Protein AF-A0A8T6VDC4-F1 (afdb_monomer_lite)

pLDDT: mean 92.8, std 5.97, range [52.59, 98.31]

Sequence (203 aa):
MVEEHGFNKKLQEKARKYQNAKHFVSMVKYVFLFVAGFSVLGFGISTRLKEVALLYSADVWLATALYFLVGFLCFWAFSLPFDYYTGYVIEHRFDLSTQTFRSWITDHLKGLILGMLLSLIAVQGIYYALRMIPVYWWVVVWVFASIGMLVIVYAAPVVIMPLFFKYPPLKDPQLTERLKSLAAKAGINVVGIFEMKAGVKTK

Structure (mmCIF, N/CA/C/O backbone):
data_AF-A0A8T6VDC4-F1
#
_entry.id   AF-A0A8T6VDC4-F1
#
loop_
_atom_site.group_PDB
_atom_site.id
_atom_site.type_symbol
_atom_site.label_atom_id
_atom_site.label_alt_id
_atom_site.label_comp_id
_atom_site.label_asym_id
_atom_site.label_entity_id
_atom_site.label_seq_id
_atom_site.pdbx_PDB_ins_code
_atom_site.Cartn_x
_atom_site.Cartn_y
_atom_site.Cartn_z
_atom_site.occupancy
_atom_site.B_iso_or_equiv
_atom_site.auth_seq_id
_atom_site.auth_comp_id
_atom_site.auth_asym_id
_atom_site.auth_atom_id
_atom_site.pdbx_PDB_model_num
ATOM 1 N N . MET A 1 1 ? -20.358 -20.536 28.430 1.00 52.59 1 MET A N 1
ATOM 2 C CA . MET A 1 1 ? -19.469 -21.088 29.463 1.00 52.59 1 MET A CA 1
ATOM 3 C C . MET A 1 1 ? -18.062 -20.679 29.091 1.00 52.59 1 MET A C 1
ATOM 5 O O . MET A 1 1 ? -17.613 -21.036 28.007 1.00 52.59 1 MET A O 1
ATOM 9 N N . VAL A 1 2 ? -17.474 -19.796 29.892 1.00 61.00 2 VAL A N 1
ATOM 10 C CA . VAL A 1 2 ? -16.053 -19.445 29.800 1.00 61.00 2 VAL A CA 1
ATOM 11 C C . VAL A 1 2 ? -15.313 -20.606 30.462 1.00 61.00 2 VAL A C 1
ATOM 13 O O . VAL A 1 2 ? -15.718 -21.022 31.545 1.00 61.00 2 VAL A O 1
ATOM 16 N N . GLU A 1 3 ? -14.343 -21.205 29.777 1.00 67.75 3 GLU A N 1
ATOM 17 C CA . GLU A 1 3 ? -13.494 -22.242 30.367 1.00 67.75 3 GLU A CA 1
ATOM 18 C C . GLU A 1 3 ? -12.672 -21.665 31.524 1.00 67.75 3 GLU A C 1
ATOM 20 O O . GLU A 1 3 ? -12.464 -20.456 31.609 1.00 67.75 3 GLU A O 1
ATOM 25 N N . GLU A 1 4 ? -12.157 -22.545 32.378 1.00 67.50 4 GLU A N 1
ATOM 26 C CA . GLU A 1 4 ? -11.359 -22.233 33.574 1.00 67.50 4 GLU A CA 1
ATOM 27 C C . GLU A 1 4 ? -10.151 -21.305 33.300 1.00 67.50 4 GLU A C 1
ATOM 29 O O . GLU A 1 4 ? -9.685 -20.602 34.187 1.00 67.50 4 GLU A O 1
ATOM 34 N N . HIS A 1 5 ? -9.709 -21.216 32.040 1.00 74.38 5 HIS A N 1
ATOM 35 C CA . HIS A 1 5 ? -8.583 -20.400 31.572 1.00 74.38 5 HIS A CA 1
ATOM 36 C C . HIS A 1 5 ? -9.007 -19.092 30.865 1.00 74.38 5 HIS A C 1
ATOM 38 O O . HIS A 1 5 ? -8.208 -18.472 30.166 1.00 74.38 5 HIS A O 1
ATOM 44 N N . GLY A 1 6 ? -10.275 -18.675 30.980 1.00 77.38 6 GLY A N 1
ATOM 45 C CA . GLY A 1 6 ? -10.780 -17.428 30.383 1.00 77.38 6 GLY A CA 1
ATOM 46 C C . GLY A 1 6 ? -11.204 -17.533 28.911 1.00 77.38 6 GLY A C 1
ATOM 47 O O . GLY A 1 6 ? -11.623 -16.543 28.308 1.00 77.38 6 GLY A O 1
ATOM 48 N N . PHE A 1 7 ? -11.153 -18.727 28.316 1.00 78.75 7 PHE A N 1
ATOM 49 C CA . PHE A 1 7 ? -11.517 -18.933 26.917 1.00 78.75 7 PHE A CA 1
ATOM 50 C C . PHE A 1 7 ? -13.017 -19.152 26.727 1.00 78.75 7 PHE A C 1
ATOM 52 O O . PHE A 1 7 ? -13.635 -20.056 27.286 1.00 78.75 7 PHE A O 1
ATOM 59 N N . ASN A 1 8 ? -13.629 -18.329 25.880 1.00 88.75 8 ASN A N 1
ATOM 60 C CA . ASN A 1 8 ? -15.030 -18.471 25.511 1.00 88.75 8 ASN A CA 1
ATOM 61 C C . ASN A 1 8 ? -15.148 -19.219 24.175 1.00 88.75 8 ASN A C 1
ATOM 63 O O . ASN A 1 8 ? -14.883 -18.647 23.115 1.00 88.75 8 ASN A O 1
ATOM 67 N N . LYS A 1 9 ? -15.611 -20.476 24.219 1.00 88.38 9 LYS A N 1
ATOM 68 C CA . LYS A 1 9 ? -15.781 -21.329 23.025 1.00 88.38 9 LYS A CA 1
ATOM 69 C C . LYS A 1 9 ? -16.598 -20.667 21.914 1.00 88.38 9 LYS A C 1
ATOM 71 O O . LYS A 1 9 ? -16.225 -20.742 20.748 1.00 88.38 9 LYS A O 1
ATOM 76 N N . LYS A 1 10 ? -17.673 -19.947 22.261 1.00 90.31 10 LYS A N 1
ATOM 77 C CA . LYS A 1 10 ? -18.512 -19.252 21.266 1.00 90.31 10 LYS A CA 1
ATOM 78 C C . LYS A 1 10 ? -17.742 -18.136 20.555 1.00 90.31 10 LYS A C 1
ATOM 80 O O . LYS A 1 10 ? -17.901 -17.952 19.350 1.00 90.31 10 LYS A O 1
ATOM 85 N N . LEU A 1 11 ? -16.896 -17.402 21.285 1.00 89.62 11 LEU A N 1
ATOM 86 C CA . LEU A 1 11 ? -16.037 -16.370 20.695 1.00 89.62 11 LEU A CA 1
ATOM 87 C C . LEU A 1 11 ? -14.961 -16.985 19.796 1.00 89.62 11 LEU A C 1
ATOM 89 O O . LEU A 1 11 ? -14.747 -16.484 18.695 1.00 89.62 11 LEU A O 1
ATOM 93 N N . GLN A 1 12 ? -14.343 -18.093 20.211 1.00 91.06 12 GLN A N 1
ATOM 94 C CA . GLN A 1 12 ? -13.368 -18.811 19.383 1.00 91.06 12 GLN A CA 1
ATOM 95 C C . GLN A 1 12 ? -13.990 -19.322 18.079 1.00 91.06 12 GLN A C 1
ATOM 97 O O . GLN A 1 12 ? -13.411 -19.159 17.006 1.00 91.06 12 GLN A O 1
ATOM 102 N N . GLU A 1 13 ? -15.197 -19.885 18.134 1.00 94.06 13 GLU A N 1
ATOM 103 C CA . GLU A 1 13 ? -15.913 -20.322 16.934 1.00 94.06 13 GLU A CA 1
ATOM 104 C C . GLU A 1 13 ? -16.265 -19.154 16.006 1.00 94.06 13 GLU A C 1
ATOM 106 O O . GLU A 1 13 ? -16.094 -19.274 14.788 1.00 94.06 13 GLU A O 1
ATOM 111 N N . LYS A 1 14 ? -16.718 -18.017 16.560 1.00 93.75 14 LYS A N 1
ATOM 112 C CA . LYS A 1 14 ? -16.966 -16.789 15.783 1.00 93.75 14 LYS A CA 1
ATOM 113 C C . LYS A 1 14 ? -15.675 -16.307 15.112 1.00 93.75 14 LYS A C 1
ATOM 115 O O . LYS A 1 14 ? -15.689 -16.044 13.910 1.00 93.75 14 LYS A O 1
ATOM 120 N N . ALA A 1 15 ? -14.566 -16.264 15.850 1.00 94.06 15 ALA A N 1
ATOM 121 C CA . ALA A 1 15 ? -13.257 -15.877 15.331 1.00 94.06 15 ALA A CA 1
ATOM 122 C C . ALA A 1 15 ? -12.775 -16.826 14.222 1.00 94.06 15 ALA A C 1
ATOM 124 O O . ALA A 1 15 ? -12.324 -16.366 13.176 1.00 94.06 15 ALA A O 1
ATOM 125 N N . ARG A 1 16 ? -12.946 -18.144 14.386 1.00 95.44 16 ARG A N 1
ATOM 126 C CA . ARG A 1 16 ? -12.594 -19.132 13.355 1.00 95.44 16 ARG A CA 1
ATOM 127 C C . ARG A 1 16 ? -13.413 -18.942 12.078 1.00 95.44 16 ARG A C 1
ATOM 129 O O . ARG A 1 16 ? -12.849 -18.957 10.989 1.00 95.44 16 ARG A O 1
ATOM 136 N N . LYS A 1 17 ? -14.730 -18.724 12.190 1.00 96.56 17 LYS A N 1
ATOM 137 C CA . LYS A 1 17 ? -15.595 -18.443 11.026 1.00 96.56 17 LYS A CA 1
ATOM 138 C C . LYS A 1 17 ? -15.178 -17.159 10.304 1.00 96.56 17 LYS A C 1
ATOM 140 O O . LYS A 1 17 ? -15.143 -17.149 9.076 1.00 96.56 17 LYS A O 1
ATOM 145 N N . TYR A 1 18 ? -14.839 -16.112 11.055 1.00 96.44 18 TYR A N 1
ATOM 146 C CA . TYR A 1 18 ? -14.328 -14.851 10.514 1.00 96.44 18 TYR A CA 1
ATOM 147 C C . TYR A 1 18 ? -13.022 -15.050 9.736 1.00 96.44 18 TYR A C 1
ATOM 149 O O . TYR A 1 18 ? -12.947 -14.690 8.560 1.00 96.44 18 TYR A O 1
ATOM 157 N N . GLN A 1 19 ? -12.024 -15.687 10.357 1.00 96.56 19 GLN A N 1
ATOM 158 C CA . GLN A 1 19 ? -10.719 -15.910 9.730 1.00 96.56 19 GLN A CA 1
ATOM 159 C C . GLN A 1 19 ? -10.823 -16.811 8.499 1.00 96.56 19 GLN A C 1
ATOM 161 O O . GLN A 1 19 ? -10.284 -16.473 7.448 1.00 96.56 19 GLN A O 1
ATOM 166 N N . ASN A 1 20 ? -11.591 -17.903 8.576 1.00 97.06 20 ASN A N 1
ATOM 167 C CA . ASN A 1 20 ? -11.795 -18.797 7.437 1.00 97.06 20 ASN A CA 1
ATOM 168 C C . ASN A 1 20 ? -12.444 -18.071 6.251 1.00 97.06 20 ASN A C 1
ATOM 170 O O . ASN A 1 20 ? -12.017 -18.261 5.114 1.00 97.06 20 ASN A O 1
ATOM 174 N N . ALA A 1 21 ? -13.441 -17.214 6.503 1.00 96.44 21 ALA A N 1
ATOM 175 C CA . ALA A 1 21 ? -14.080 -16.432 5.449 1.00 96.44 21 ALA A CA 1
ATOM 176 C C . ALA A 1 21 ? -13.094 -15.461 4.778 1.00 96.44 21 ALA A C 1
ATOM 178 O O . ALA A 1 21 ? -13.060 -15.387 3.549 1.00 96.44 21 ALA A O 1
ATOM 179 N N . LYS A 1 22 ? -12.264 -14.749 5.556 1.00 96.19 22 LYS A N 1
ATOM 180 C CA . LYS A 1 22 ? -11.250 -13.838 4.995 1.00 96.19 22 LYS A CA 1
ATOM 181 C C . LYS A 1 22 ? -10.172 -14.593 4.228 1.00 96.19 22 LYS A C 1
ATOM 183 O O . LYS A 1 22 ? -9.884 -14.229 3.094 1.00 96.19 22 LYS A O 1
ATOM 188 N N . HIS A 1 23 ? -9.618 -15.658 4.803 1.00 96.81 23 HIS A N 1
ATOM 189 C CA . HIS A 1 23 ? -8.575 -16.458 4.159 1.00 96.81 23 HIS A CA 1
ATOM 190 C C . HIS A 1 23 ? -9.050 -17.076 2.848 1.00 96.81 23 HIS A C 1
ATOM 192 O O . HIS A 1 23 ? -8.319 -17.024 1.862 1.00 96.81 23 HIS A O 1
ATOM 198 N N . PHE A 1 24 ? -10.275 -17.607 2.810 1.00 97.69 24 PHE A N 1
ATOM 199 C CA . PHE A 1 24 ? -10.840 -18.160 1.585 1.00 97.69 24 PHE A CA 1
ATOM 200 C C . PHE A 1 24 ? -10.908 -17.105 0.477 1.00 97.69 24 PHE A C 1
ATOM 202 O O . PHE A 1 24 ? -10.400 -17.328 -0.618 1.00 97.69 24 PHE A O 1
ATOM 209 N N . VAL A 1 25 ? -11.465 -15.926 0.767 1.00 97.69 25 VAL A N 1
ATOM 210 C CA . VAL A 1 25 ? -11.579 -14.851 -0.231 1.00 97.69 25 VAL A CA 1
ATOM 211 C C . VAL A 1 25 ? -10.205 -14.335 -0.656 1.00 97.69 25 VAL A C 1
ATOM 213 O O . VAL A 1 25 ? -9.992 -14.111 -1.845 1.00 97.69 25 VAL A O 1
ATOM 216 N N . SER A 1 26 ? -9.254 -14.199 0.271 1.00 96.44 26 SER A N 1
ATOM 217 C CA . SER A 1 26 ? -7.874 -13.825 -0.057 1.00 96.44 26 SER A CA 1
ATOM 218 C C . SER A 1 26 ? -7.194 -14.864 -0.949 1.00 96.44 26 SER A C 1
ATOM 220 O O . SER A 1 26 ? -6.539 -14.501 -1.920 1.00 96.44 26 SER A O 1
ATOM 222 N N . MET A 1 27 ? -7.382 -16.157 -0.678 1.00 97.94 27 MET A N 1
ATOM 223 C CA . MET A 1 27 ? -6.850 -17.228 -1.523 1.00 97.94 27 MET A CA 1
ATOM 224 C C . MET A 1 27 ? -7.437 -17.153 -2.936 1.00 97.94 27 MET A C 1
ATOM 226 O O . MET A 1 27 ? -6.687 -17.179 -3.910 1.00 97.94 27 MET A O 1
ATOM 230 N N . VAL A 1 28 ? -8.758 -16.977 -3.052 1.00 98.31 28 VAL A N 1
ATOM 231 C CA . VAL A 1 28 ? -9.429 -16.785 -4.348 1.00 98.31 28 VAL A CA 1
ATOM 232 C C . VAL A 1 28 ? -8.891 -15.542 -5.059 1.00 98.31 28 VAL A C 1
ATOM 234 O O . VAL A 1 28 ? -8.589 -15.626 -6.246 1.00 98.31 28 VAL A O 1
ATOM 237 N N . LYS A 1 29 ? -8.700 -14.420 -4.350 1.00 97.62 29 LYS A N 1
ATOM 238 C CA . LYS A 1 29 ? -8.091 -13.196 -4.896 1.00 97.62 29 LYS A CA 1
ATOM 239 C C . LYS A 1 29 ? -6.721 -13.490 -5.499 1.00 97.62 29 LYS A C 1
ATOM 241 O O . LYS A 1 29 ? -6.468 -13.106 -6.635 1.00 97.62 29 LYS A O 1
ATOM 246 N N . TYR A 1 30 ? -5.836 -14.166 -4.769 1.00 97.19 30 TYR A N 1
ATOM 247 C CA . TYR A 1 30 ? -4.483 -14.439 -5.254 1.00 97.19 30 TYR A CA 1
ATOM 248 C C . TYR A 1 30 ? -4.465 -15.405 -6.438 1.00 97.19 30 TYR A C 1
ATOM 250 O O . TYR A 1 30 ? -3.744 -15.153 -7.399 1.00 97.19 30 TYR A O 1
ATOM 258 N N . VAL A 1 31 ? -5.289 -16.457 -6.415 1.00 98.19 31 VAL A N 1
ATOM 259 C CA . VAL A 1 31 ? -5.445 -17.379 -7.554 1.00 98.19 31 VAL A CA 1
ATOM 260 C C . VAL A 1 31 ? -5.983 -16.630 -8.774 1.00 98.19 31 VAL A C 1
ATOM 262 O O . VAL A 1 31 ? -5.442 -16.763 -9.869 1.00 98.19 31 VAL A O 1
ATOM 265 N N . PHE A 1 32 ? -7.004 -15.792 -8.586 1.00 97.94 32 PHE A N 1
ATOM 266 C CA . PHE A 1 32 ? -7.566 -14.960 -9.645 1.00 97.94 32 PHE A CA 1
ATOM 267 C C . PHE A 1 32 ? -6.521 -14.004 -10.230 1.00 97.94 32 PHE A C 1
ATOM 269 O O . PHE A 1 32 ? -6.344 -13.974 -11.444 1.00 97.94 32 PHE A O 1
ATOM 276 N N . LEU A 1 33 ? -5.791 -13.265 -9.389 1.00 96.56 33 LEU A N 1
ATOM 277 C CA . LEU A 1 33 ? -4.746 -12.337 -9.832 1.00 96.56 33 LEU A CA 1
ATOM 278 C C . LEU A 1 33 ? -3.590 -13.060 -10.529 1.00 96.56 33 LEU A C 1
ATOM 280 O O . LEU A 1 33 ? -3.054 -12.540 -11.504 1.00 96.56 33 LEU A O 1
ATOM 284 N N . PHE A 1 34 ? -3.231 -14.259 -10.070 1.00 96.06 34 PHE A N 1
ATOM 285 C CA . PHE A 1 34 ? -2.237 -15.104 -10.724 1.00 96.06 34 PHE A CA 1
ATOM 286 C C . PHE A 1 34 ? -2.694 -15.486 -12.138 1.00 96.06 34 PHE A C 1
ATOM 288 O O . PHE A 1 34 ? -2.005 -15.180 -13.109 1.00 96.06 34 PHE A O 1
ATOM 295 N N . VAL A 1 35 ? -3.890 -16.067 -12.279 1.00 96.69 35 VAL A N 1
ATOM 296 C CA . VAL A 1 35 ? -4.455 -16.453 -13.585 1.00 96.69 35 VAL A CA 1
ATOM 297 C C . VAL A 1 35 ? -4.631 -15.237 -14.497 1.00 96.69 35 VAL A C 1
ATOM 299 O O . VAL A 1 35 ? -4.283 -15.300 -15.677 1.00 96.69 35 VAL A O 1
ATOM 302 N N . ALA A 1 36 ? -5.119 -14.116 -13.965 1.00 94.81 36 ALA A N 1
ATOM 303 C CA . ALA A 1 36 ? -5.255 -12.867 -14.706 1.00 94.81 36 ALA A CA 1
ATOM 304 C C . ALA A 1 36 ? -3.892 -12.352 -15.192 1.00 94.81 36 ALA A C 1
ATOM 306 O O . ALA A 1 36 ? -3.763 -11.989 -16.359 1.00 94.81 36 ALA A O 1
ATOM 307 N N . GLY A 1 37 ? -2.860 -12.384 -14.344 1.00 93.25 37 GLY A N 1
ATOM 308 C CA . GLY A 1 37 ? -1.497 -11.996 -14.708 1.00 93.25 37 GLY A CA 1
ATOM 309 C C . GLY A 1 37 ? -0.928 -12.853 -15.841 1.00 93.25 37 GLY A C 1
ATOM 310 O O . GLY A 1 37 ? -0.448 -12.316 -16.839 1.00 93.25 37 GLY A O 1
ATOM 311 N N . PHE A 1 38 ? -1.059 -14.179 -15.746 1.00 93.81 38 PHE A N 1
ATOM 312 C CA . PHE A 1 38 ? -0.636 -15.086 -16.819 1.00 93.81 38 PHE A CA 1
ATOM 313 C C . PHE A 1 38 ? -1.448 -14.898 -18.101 1.00 93.81 38 PHE A C 1
ATOM 315 O O . PHE A 1 38 ? -0.882 -14.957 -19.188 1.00 93.81 38 PHE A O 1
ATOM 322 N N . SER A 1 39 ? -2.744 -14.604 -17.996 1.00 93.88 39 SER A N 1
ATOM 323 C CA . SER A 1 39 ? -3.592 -14.304 -19.155 1.00 93.88 39 SER A CA 1
ATOM 324 C C . SER A 1 39 ? -3.148 -13.016 -19.854 1.00 93.88 39 SER A C 1
ATOM 326 O O . SER A 1 39 ? -3.051 -12.980 -21.078 1.00 93.88 39 SER A O 1
ATOM 328 N N . VAL A 1 40 ? -2.804 -11.968 -19.096 1.00 93.38 40 VAL A N 1
ATOM 329 C CA . VAL A 1 40 ? -2.267 -10.709 -19.644 1.00 93.38 40 VAL A CA 1
ATOM 330 C C . VAL A 1 40 ? -0.981 -10.940 -20.442 1.00 93.38 40 VAL A C 1
ATOM 332 O O . VAL A 1 40 ? -0.793 -10.309 -21.486 1.00 93.38 40 VAL A O 1
ATOM 335 N N . LEU A 1 41 ? -0.123 -11.855 -19.986 1.00 91.06 41 LEU A N 1
ATOM 336 C CA . LEU A 1 41 ? 1.088 -12.249 -20.705 1.00 91.06 41 LEU A CA 1
ATOM 337 C C . LEU A 1 41 ? 0.770 -13.127 -21.925 1.00 91.06 41 LEU A C 1
ATOM 339 O O . LEU A 1 41 ? 1.221 -12.820 -23.025 1.00 91.06 41 LEU A O 1
ATOM 343 N N . GLY A 1 42 ? -0.040 -14.175 -21.752 1.00 92.12 42 GLY A N 1
ATOM 344 C CA . GLY A 1 42 ? -0.372 -15.145 -22.800 1.00 92.12 42 GLY A CA 1
ATOM 345 C C . GLY A 1 42 ? -1.144 -14.546 -23.978 1.00 92.12 42 GLY A C 1
ATOM 346 O O . GLY A 1 42 ? -0.888 -14.904 -25.123 1.00 92.12 42 GLY A O 1
ATOM 347 N N . PHE A 1 43 ? -2.036 -13.585 -23.724 1.00 94.31 43 PHE A N 1
ATOM 348 C CA . PHE A 1 43 ? -2.769 -12.864 -24.773 1.00 94.31 43 PHE A CA 1
ATOM 349 C C . PHE A 1 43 ? -2.006 -11.660 -25.349 1.00 94.31 43 PHE A C 1
ATOM 351 O O . PHE A 1 43 ? -2.542 -10.953 -26.205 1.00 94.31 43 PHE A O 1
ATOM 358 N N . GLY A 1 44 ? -0.786 -11.376 -24.875 1.00 91.88 44 GLY A N 1
ATOM 359 C CA . GLY A 1 44 ? -0.015 -10.211 -25.317 1.00 91.88 44 GLY A CA 1
ATOM 360 C C . GLY A 1 44 ? -0.675 -8.871 -24.967 1.00 91.88 44 GLY A C 1
ATOM 361 O O . GLY A 1 44 ? -0.460 -7.866 -25.640 1.00 91.88 44 GLY A O 1
ATOM 362 N N . ILE A 1 45 ? -1.503 -8.814 -23.919 1.00 92.31 45 ILE A N 1
ATOM 363 C CA . ILE A 1 45 ? -2.146 -7.560 -23.490 1.00 92.31 45 ILE A CA 1
ATOM 364 C C . ILE A 1 45 ? -1.078 -6.565 -23.018 1.00 92.31 45 ILE A C 1
ATOM 366 O O . ILE A 1 45 ? -1.168 -5.375 -23.312 1.00 92.31 45 ILE A O 1
ATOM 370 N N . SER A 1 46 ? -0.031 -7.053 -22.346 1.00 91.56 46 SER A N 1
ATOM 371 C CA . SER A 1 46 ? 1.104 -6.223 -21.923 1.00 91.56 46 SER A CA 1
ATOM 372 C C . SER A 1 46 ? 1.855 -5.605 -23.112 1.00 91.56 46 SER A C 1
ATOM 374 O O . SER A 1 46 ? 2.169 -4.414 -23.081 1.00 91.56 46 SER A O 1
ATOM 376 N N . THR A 1 47 ? 2.091 -6.360 -24.191 1.00 90.56 47 THR A N 1
ATOM 377 C CA . THR A 1 47 ? 2.781 -5.830 -25.380 1.00 90.56 47 THR A CA 1
ATOM 378 C C . THR A 1 47 ? 1.921 -4.806 -26.108 1.00 90.56 47 THR A C 1
ATOM 380 O O . THR A 1 47 ? 2.415 -3.727 -26.425 1.00 90.56 47 THR A O 1
ATOM 383 N N . ARG A 1 48 ? 0.617 -5.071 -26.257 1.00 91.69 48 ARG A N 1
ATOM 384 C CA . ARG A 1 48 ? -0.338 -4.100 -26.814 1.00 91.69 48 ARG A CA 1
ATOM 385 C C . ARG A 1 48 ? -0.400 -2.818 -25.989 1.00 91.69 48 ARG A C 1
ATOM 387 O O . ARG A 1 48 ? -0.412 -1.729 -26.549 1.00 91.69 48 ARG A O 1
ATOM 394 N N . LEU A 1 49 ? -0.401 -2.923 -24.659 1.00 91.25 49 LEU A N 1
ATOM 395 C CA . LEU A 1 49 ? -0.394 -1.749 -23.786 1.00 91.25 49 LEU A CA 1
ATOM 396 C C . LEU A 1 49 ? 0.881 -0.914 -23.971 1.00 91.25 49 LEU A C 1
ATOM 398 O O . LEU A 1 49 ? 0.809 0.313 -24.025 1.00 91.25 49 LEU A O 1
ATOM 402 N N . LYS A 1 50 ? 2.042 -1.566 -24.101 1.00 90.62 50 LYS A N 1
ATOM 403 C CA . LYS A 1 50 ? 3.309 -0.894 -24.420 1.00 90.62 50 LYS A CA 1
ATOM 404 C C . LYS A 1 50 ? 3.239 -0.191 -25.779 1.00 90.62 50 LYS A C 1
ATOM 406 O O . LYS A 1 50 ? 3.659 0.956 -25.878 1.00 90.62 50 LYS A O 1
ATOM 411 N N . GLU A 1 51 ? 2.736 -0.864 -26.810 1.00 90.12 51 GLU A N 1
ATOM 412 C CA . GLU A 1 51 ? 2.595 -0.292 -28.155 1.00 90.12 51 GLU A CA 1
ATOM 413 C C . GLU A 1 51 ? 1.699 0.946 -28.136 1.00 90.12 51 GLU A C 1
ATOM 415 O O . GLU A 1 51 ? 2.104 1.995 -28.626 1.00 90.12 51 GLU A O 1
ATOM 420 N N . VAL A 1 52 ? 0.540 0.868 -27.476 1.00 89.50 52 VAL A N 1
ATOM 421 C CA . VAL A 1 52 ? -0.351 2.020 -27.285 1.00 89.50 52 VAL A CA 1
ATOM 422 C C . VAL A 1 52 ? 0.365 3.155 -26.552 1.00 89.50 52 VAL A C 1
ATOM 424 O O . VAL A 1 52 ? 0.300 4.298 -26.995 1.00 89.50 52 VAL A O 1
ATOM 427 N N . ALA A 1 53 ? 1.099 2.870 -25.474 1.00 89.12 53 ALA A N 1
ATOM 428 C CA . ALA A 1 53 ? 1.842 3.902 -24.749 1.00 89.12 53 ALA A CA 1
ATOM 429 C C . ALA A 1 53 ? 2.898 4.604 -25.627 1.00 89.12 53 ALA A C 1
ATOM 431 O O . ALA A 1 53 ? 3.062 5.820 -25.530 1.00 89.12 53 ALA A O 1
ATOM 432 N N . LEU A 1 54 ? 3.574 3.858 -26.506 1.00 88.62 54 LEU A N 1
ATOM 433 C CA . LEU A 1 54 ? 4.555 4.397 -27.455 1.00 88.62 54 LEU A CA 1
ATOM 434 C C . LEU A 1 54 ? 3.912 5.177 -28.612 1.00 88.62 54 LEU A C 1
ATOM 436 O O . LEU A 1 54 ? 4.541 6.091 -29.137 1.00 88.62 54 LEU A O 1
ATOM 440 N N . LEU A 1 55 ? 2.667 4.864 -28.989 1.00 87.69 55 LEU A N 1
ATOM 441 C CA . LEU A 1 55 ? 1.906 5.660 -29.961 1.00 87.69 55 LEU A CA 1
ATOM 442 C C . LEU A 1 55 ? 1.544 7.046 -29.409 1.00 87.69 55 LEU A C 1
ATOM 444 O O . LEU A 1 55 ? 1.529 8.017 -30.160 1.00 87.69 55 LEU A O 1
ATOM 448 N N . TYR A 1 56 ? 1.263 7.147 -28.107 1.00 84.69 56 TYR A N 1
ATOM 449 C CA . TYR A 1 56 ? 0.917 8.420 -27.467 1.00 84.69 56 TYR A CA 1
ATOM 450 C C . TYR A 1 56 ? 2.126 9.323 -27.199 1.00 84.69 56 TYR A C 1
ATOM 452 O O . TYR A 1 56 ? 1.970 10.543 -27.162 1.00 84.69 56 TYR A O 1
ATOM 460 N N . SER A 1 57 ? 3.318 8.760 -26.984 1.00 84.50 57 SER A N 1
ATOM 461 C CA . SER A 1 57 ? 4.519 9.548 -26.710 1.00 84.50 57 SER A CA 1
ATOM 462 C C . SER A 1 57 ? 5.795 8.843 -27.157 1.00 84.50 57 SER A C 1
ATOM 464 O O . SER A 1 57 ? 6.096 7.739 -26.706 1.00 84.50 57 SER A O 1
ATOM 466 N N . ALA A 1 58 ? 6.603 9.550 -27.952 1.00 81.56 58 ALA A N 1
ATOM 467 C CA . ALA A 1 58 ? 7.966 9.141 -28.293 1.00 81.56 58 ALA A CA 1
ATOM 468 C C . ALA A 1 58 ? 8.948 9.301 -27.115 1.00 81.56 58 ALA A C 1
ATOM 470 O O . ALA A 1 58 ? 10.003 8.666 -27.104 1.00 81.56 58 ALA A O 1
ATOM 471 N N . ASP A 1 59 ? 8.611 10.123 -26.111 1.00 90.69 59 ASP A N 1
ATOM 472 C CA . ASP A 1 59 ? 9.392 10.203 -24.877 1.00 90.69 59 ASP A CA 1
ATOM 473 C C . ASP A 1 59 ? 9.221 8.912 -24.070 1.00 90.69 59 ASP A C 1
ATOM 475 O O . ASP A 1 59 ? 8.136 8.590 -23.570 1.00 90.69 59 ASP A O 1
ATOM 479 N N . VAL A 1 60 ? 10.331 8.193 -23.921 1.00 88.88 60 VAL A N 1
ATOM 480 C CA . VAL A 1 60 ? 10.404 6.913 -23.224 1.00 88.88 60 VAL A CA 1
ATOM 481 C C . VAL A 1 60 ? 10.064 7.053 -21.734 1.00 88.88 60 VAL A C 1
ATOM 483 O O . VAL A 1 60 ? 9.647 6.076 -21.119 1.00 88.88 60 VAL A O 1
ATOM 486 N N . TRP A 1 61 ? 10.231 8.228 -21.120 1.00 92.69 61 TRP A N 1
ATOM 487 C CA . TRP A 1 61 ? 9.830 8.457 -19.726 1.00 92.69 61 TRP A CA 1
ATOM 488 C C . TRP A 1 61 ? 8.314 8.498 -19.572 1.00 92.69 61 TRP A C 1
ATOM 490 O O . TRP A 1 61 ? 7.758 7.827 -18.696 1.00 92.69 61 TRP A O 1
ATOM 500 N N . LEU A 1 62 ? 7.644 9.237 -20.457 1.00 92.50 62 LEU A N 1
ATOM 501 C CA . LEU A 1 62 ? 6.190 9.342 -20.470 1.00 92.50 62 LEU A CA 1
ATOM 502 C C . LEU A 1 62 ? 5.541 8.016 -20.889 1.00 92.50 62 LEU A C 1
ATOM 504 O O . LEU A 1 62 ? 4.579 7.588 -20.254 1.00 92.50 62 LEU A O 1
ATOM 508 N N . ALA A 1 63 ? 6.107 7.310 -21.872 1.00 92.50 63 ALA A N 1
ATOM 509 C CA . ALA A 1 63 ? 5.626 5.985 -22.265 1.00 92.50 63 ALA A CA 1
ATOM 510 C C . ALA A 1 63 ? 5.717 4.968 -21.108 1.00 92.50 63 ALA A C 1
ATOM 512 O O . ALA A 1 63 ? 4.747 4.256 -20.840 1.00 92.50 63 ALA A O 1
ATOM 513 N N . THR A 1 64 ? 6.835 4.941 -20.364 1.00 93.06 64 THR A N 1
ATOM 514 C CA . THR A 1 64 ? 6.969 4.107 -19.153 1.00 93.06 64 THR A CA 1
ATOM 515 C C . THR A 1 64 ? 5.941 4.490 -18.087 1.00 93.06 64 THR A C 1
ATOM 517 O O . THR A 1 64 ? 5.335 3.601 -17.484 1.00 93.06 64 THR A O 1
ATOM 520 N N . ALA A 1 65 ? 5.705 5.791 -17.868 1.00 94.81 65 ALA A N 1
ATOM 521 C CA . ALA A 1 65 ? 4.707 6.263 -16.909 1.00 94.81 65 ALA A CA 1
ATOM 522 C C . ALA A 1 65 ? 3.300 5.785 -17.283 1.00 94.81 65 ALA A C 1
ATOM 524 O O . ALA A 1 65 ? 2.614 5.201 -16.451 1.00 94.81 65 ALA A O 1
ATOM 525 N N . LEU A 1 66 ? 2.881 5.993 -18.534 1.00 94.00 66 LEU A N 1
ATOM 526 C CA . LEU A 1 66 ? 1.554 5.608 -19.019 1.00 94.00 66 LEU A CA 1
ATOM 527 C C . LEU A 1 66 ? 1.339 4.096 -18.934 1.00 94.00 66 LEU A C 1
ATOM 529 O O . LEU A 1 66 ? 0.323 3.653 -18.396 1.00 94.00 66 LEU A O 1
ATOM 533 N N . TYR A 1 67 ? 2.317 3.311 -19.395 1.00 93.94 67 TYR A N 1
ATOM 534 C CA . TYR A 1 67 ? 2.285 1.854 -19.283 1.00 93.94 67 TYR A CA 1
ATOM 535 C C . TYR A 1 67 ? 2.090 1.411 -17.825 1.00 93.94 67 TYR A C 1
ATOM 537 O O . TYR A 1 67 ? 1.198 0.613 -17.524 1.00 93.94 67 TYR A O 1
ATOM 545 N N . PHE A 1 68 ? 2.891 1.965 -16.909 1.00 95.56 68 PHE A N 1
ATOM 546 C CA . PHE A 1 68 ? 2.811 1.636 -15.491 1.00 95.56 68 PHE A CA 1
ATOM 547 C C . PHE A 1 68 ? 1.469 2.045 -14.873 1.00 95.56 68 PHE A C 1
ATOM 549 O O . PHE A 1 68 ? 0.850 1.241 -14.180 1.00 95.56 68 PHE A O 1
ATOM 556 N N . LEU A 1 69 ? 0.999 3.266 -15.136 1.00 95.31 69 LEU A N 1
ATOM 557 C CA . LEU A 1 69 ? -0.237 3.803 -14.564 1.00 95.31 69 LEU A CA 1
ATOM 558 C C . LEU A 1 69 ? -1.458 2.977 -14.970 1.00 95.31 69 LEU A C 1
ATOM 560 O O . LEU A 1 69 ? -2.276 2.637 -14.114 1.00 95.31 69 LEU A O 1
ATOM 564 N N . VAL A 1 70 ? -1.561 2.607 -16.248 1.00 94.25 70 VAL A N 1
ATOM 565 C CA . VAL A 1 70 ? -2.661 1.762 -16.731 1.00 94.25 70 VAL A CA 1
ATOM 566 C C . VAL A 1 70 ? -2.578 0.370 -16.108 1.00 94.25 70 VAL A C 1
ATOM 568 O O . VAL A 1 70 ? -3.578 -0.120 -15.586 1.00 94.25 70 VAL A O 1
ATOM 571 N N . GLY A 1 71 ? -1.390 -0.244 -16.081 1.00 94.12 71 GLY A N 1
ATOM 572 C CA . GLY A 1 71 ? -1.196 -1.546 -15.438 1.00 94.12 71 GLY A CA 1
ATOM 573 C C . GLY A 1 71 ? -1.566 -1.533 -13.950 1.00 94.12 71 GLY A C 1
ATOM 574 O O . GLY A 1 71 ? -2.272 -2.427 -13.477 1.00 94.12 71 GLY A O 1
ATOM 575 N N . PHE A 1 72 ? -1.159 -0.489 -13.225 1.00 95.88 72 PHE A N 1
ATOM 576 C CA . PHE A 1 72 ? -1.479 -0.300 -11.810 1.00 95.88 72 PHE A CA 1
ATOM 577 C C . PHE A 1 72 ? -2.985 -0.120 -11.587 1.00 95.88 72 PHE A C 1
ATOM 579 O O . PHE A 1 72 ? -3.552 -0.740 -10.687 1.00 95.88 72 PHE A O 1
ATOM 586 N N . LEU A 1 73 ? -3.652 0.686 -12.421 1.00 96.19 73 LEU A N 1
ATOM 587 C CA . LEU A 1 73 ? -5.104 0.876 -12.368 1.00 96.19 73 LEU A CA 1
ATOM 588 C C . LEU A 1 73 ? -5.860 -0.425 -12.637 1.00 96.19 73 LEU A C 1
ATOM 590 O O . LEU A 1 73 ? -6.797 -0.736 -11.904 1.00 96.19 73 LEU A O 1
ATOM 594 N N . CYS A 1 74 ? -5.445 -1.209 -13.634 1.00 94.50 74 CYS A N 1
ATOM 595 C CA . CYS A 1 74 ? -6.037 -2.517 -13.912 1.00 94.50 74 CYS A CA 1
ATOM 596 C C . CYS A 1 74 ? -5.860 -3.476 -12.728 1.00 94.50 74 CYS A C 1
ATOM 598 O O . CYS A 1 74 ? -6.821 -4.121 -12.311 1.00 94.50 74 CYS A O 1
ATOM 600 N N . PHE A 1 75 ? -4.657 -3.538 -12.149 1.00 94.94 75 PHE A N 1
ATOM 601 C CA . PHE A 1 75 ? -4.389 -4.361 -10.970 1.00 94.94 75 PHE A CA 1
ATOM 602 C C . PHE A 1 75 ? -5.263 -3.958 -9.773 1.00 94.94 75 PHE A C 1
ATOM 604 O O . PHE A 1 75 ? -5.852 -4.818 -9.108 1.00 94.94 75 PHE A O 1
ATOM 611 N N . TRP A 1 76 ? -5.380 -2.654 -9.514 1.00 96.25 76 TRP A N 1
ATOM 612 C CA . TRP A 1 76 ? -6.239 -2.128 -8.457 1.00 96.25 76 TRP A CA 1
ATOM 613 C C . TRP A 1 76 ? -7.713 -2.458 -8.719 1.00 96.25 76 TRP A C 1
ATOM 615 O O . TRP A 1 76 ? -8.386 -2.976 -7.830 1.00 96.25 76 TRP A O 1
ATOM 625 N N . ALA A 1 77 ? -8.197 -2.258 -9.948 1.00 96.00 77 ALA A N 1
ATOM 626 C CA . ALA A 1 77 ? -9.574 -2.555 -10.335 1.00 96.00 77 ALA A CA 1
ATOM 627 C C . ALA A 1 77 ? -9.919 -4.045 -10.182 1.00 96.00 77 ALA A C 1
ATOM 629 O O . ALA A 1 77 ? -10.994 -4.378 -9.688 1.00 96.00 77 ALA A O 1
ATOM 630 N N . PHE A 1 78 ? -9.001 -4.946 -10.539 1.00 96.06 78 PHE A N 1
ATOM 631 C CA . PHE A 1 78 ? -9.166 -6.388 -10.340 1.00 96.06 78 PHE A CA 1
ATOM 632 C C . PHE A 1 78 ? -9.105 -6.814 -8.872 1.00 96.06 78 PHE A C 1
ATOM 634 O O . PHE A 1 78 ? -9.739 -7.796 -8.488 1.00 96.06 78 PHE A O 1
ATOM 641 N N . SER A 1 79 ? -8.377 -6.074 -8.038 1.00 96.62 79 SER A N 1
ATOM 642 C CA . SER A 1 79 ? -8.280 -6.338 -6.600 1.00 96.62 79 SER A CA 1
ATOM 643 C C . SER A 1 79 ? -9.486 -5.814 -5.814 1.00 96.62 79 SER A C 1
ATOM 645 O O . SER A 1 79 ? -9.888 -6.432 -4.823 1.00 96.62 79 SER A O 1
ATOM 647 N N . LEU A 1 80 ? -10.091 -4.714 -6.273 1.00 96.69 80 LEU A N 1
ATOM 648 C CA . LEU A 1 80 ? -11.116 -3.958 -5.555 1.00 96.69 80 LEU A CA 1
ATOM 649 C C . LEU A 1 80 ? -12.339 -4.787 -5.109 1.00 96.69 80 LEU A C 1
ATOM 651 O O . LEU A 1 80 ? -12.749 -4.615 -3.961 1.00 96.69 80 LEU A O 1
ATOM 655 N N . PRO A 1 81 ? -12.921 -5.703 -5.913 1.00 97.62 81 PRO A N 1
ATOM 656 C CA . PRO A 1 81 ? -14.068 -6.503 -5.473 1.00 97.62 81 PRO A CA 1
ATOM 657 C C . PRO A 1 81 ? -13.743 -7.392 -4.265 1.00 97.62 81 PRO A C 1
ATOM 659 O O . PRO A 1 81 ? -14.551 -7.523 -3.342 1.00 97.62 81 PRO A O 1
ATOM 662 N N . PHE A 1 82 ? -12.540 -7.970 -4.239 1.00 97.81 82 PHE A N 1
ATOM 663 C CA . PHE A 1 82 ? -12.070 -8.808 -3.135 1.00 97.81 82 PHE A CA 1
ATOM 664 C C . PHE A 1 82 ? -11.768 -7.975 -1.890 1.00 97.81 82 PHE A C 1
ATOM 666 O O . PHE A 1 82 ? -12.114 -8.377 -0.777 1.00 97.81 82 PHE A O 1
ATOM 673 N N . ASP A 1 83 ? -11.169 -6.799 -2.073 1.00 96.62 83 ASP A N 1
ATOM 674 C CA . ASP A 1 83 ? -10.875 -5.866 -0.983 1.00 96.62 83 ASP A CA 1
ATOM 675 C C . ASP A 1 83 ? -12.157 -5.280 -0.380 1.00 96.62 83 ASP A C 1
ATOM 677 O O . ASP A 1 83 ? -12.262 -5.135 0.839 1.00 96.62 83 ASP A O 1
ATOM 681 N N . TYR A 1 84 ? -13.171 -5.020 -1.206 1.00 97.69 84 TYR A N 1
ATOM 682 C CA . TYR A 1 84 ? -14.512 -4.650 -0.758 1.00 97.69 84 TYR A CA 1
ATOM 683 C C . TYR A 1 84 ? -15.153 -5.760 0.067 1.00 97.69 84 TYR A C 1
ATOM 685 O O . TYR A 1 84 ? -15.627 -5.529 1.183 1.00 97.69 84 TYR A O 1
ATOM 693 N N . TYR A 1 85 ? -15.138 -6.988 -0.442 1.00 97.56 85 TYR A N 1
ATOM 694 C CA . TYR A 1 85 ? -15.781 -8.086 0.259 1.00 97.56 85 TYR A CA 1
ATOM 695 C C . TYR A 1 85 ? -15.081 -8.403 1.590 1.00 97.56 85 TYR A C 1
ATOM 697 O O . TYR A 1 85 ? -15.741 -8.560 2.617 1.00 97.56 85 TYR A O 1
ATOM 705 N N . THR A 1 86 ? -13.748 -8.440 1.610 1.00 96.50 86 THR A N 1
ATOM 706 C CA . THR A 1 86 ? -12.978 -8.742 2.828 1.00 96.50 86 THR A CA 1
ATOM 707 C C . THR A 1 86 ? -12.932 -7.588 3.821 1.00 96.50 86 THR A C 1
ATOM 709 O O . THR A 1 86 ? -13.085 -7.828 5.016 1.00 96.50 86 THR A O 1
ATOM 712 N N . GLY A 1 87 ? -12.729 -6.358 3.348 1.00 94.12 87 GLY A N 1
ATOM 713 C CA . GLY A 1 87 ? -12.508 -5.185 4.193 1.00 94.12 87 GLY A CA 1
ATOM 714 C C . GLY A 1 87 ? -13.775 -4.423 4.575 1.00 94.12 87 GLY A C 1
ATOM 715 O O . GLY A 1 87 ? -13.751 -3.683 5.551 1.00 94.12 87 GLY A O 1
ATOM 716 N N . TYR A 1 88 ? -14.877 -4.586 3.836 1.00 96.38 88 TYR A N 1
ATOM 717 C CA . TYR A 1 88 ? -16.159 -3.955 4.158 1.00 96.38 88 TYR A CA 1
ATOM 718 C C . TYR A 1 88 ? -17.210 -4.998 4.544 1.00 96.38 88 TYR A C 1
ATOM 720 O O . TYR A 1 88 ? -17.684 -4.999 5.680 1.00 96.38 88 TYR A O 1
ATOM 728 N N . VAL A 1 89 ? -17.550 -5.919 3.636 1.00 97.38 89 VAL A N 1
ATOM 729 C CA . VAL A 1 89 ? -18.690 -6.839 3.826 1.00 97.38 89 VAL A CA 1
ATOM 730 C C . VAL A 1 89 ? -18.461 -7.809 4.985 1.00 97.38 89 VAL A C 1
ATOM 732 O O . VAL A 1 89 ? -19.333 -7.953 5.843 1.00 97.38 89 VAL A O 1
ATOM 735 N N . ILE A 1 90 ? -17.304 -8.477 5.037 1.00 96.81 90 ILE A N 1
ATOM 736 C CA . ILE A 1 90 ? -16.992 -9.417 6.121 1.00 96.81 90 ILE A CA 1
ATOM 737 C C . ILE A 1 90 ? -16.859 -8.674 7.456 1.00 96.81 90 ILE A C 1
ATOM 739 O O . ILE A 1 90 ? -17.434 -9.123 8.444 1.00 96.81 90 ILE A O 1
ATOM 743 N N . GLU A 1 91 ? -16.180 -7.527 7.503 1.00 96.38 91 GLU A N 1
ATOM 744 C CA . GLU A 1 91 ? -16.026 -6.778 8.760 1.00 96.38 91 GLU A CA 1
ATOM 745 C C . GLU A 1 91 ? -17.374 -6.344 9.354 1.00 96.38 91 GLU A C 1
ATOM 747 O O . GLU A 1 91 ? -17.595 -6.481 10.558 1.00 96.38 91 GLU A O 1
ATOM 752 N N . HIS A 1 92 ? -18.312 -5.894 8.514 1.00 96.12 92 HIS A N 1
ATOM 753 C CA . HIS A 1 92 ? -19.668 -5.553 8.953 1.00 96.12 92 HIS A CA 1
ATOM 754 C C . HIS A 1 92 ? -20.468 -6.791 9.360 1.00 96.12 92 HIS A C 1
ATOM 756 O O . HIS A 1 92 ? -21.155 -6.764 10.376 1.00 96.12 92 HIS A O 1
ATOM 762 N N . ARG A 1 93 ? -20.338 -7.906 8.627 1.00 95.94 93 ARG A N 1
ATOM 763 C CA . ARG A 1 93 ? -21.016 -9.172 8.958 1.00 95.94 93 ARG A CA 1
ATOM 764 C C . ARG A 1 93 ? -20.639 -9.701 10.345 1.00 95.94 93 ARG A C 1
ATOM 766 O O . ARG A 1 93 ? -21.448 -10.372 10.978 1.00 95.94 93 ARG A O 1
ATOM 773 N N . PHE A 1 94 ? -19.412 -9.446 10.796 1.00 95.19 94 PHE A N 1
ATOM 774 C CA . PHE A 1 94 ? -18.928 -9.888 12.106 1.00 95.19 94 PHE A CA 1
ATOM 775 C C . PHE A 1 94 ? -19.020 -8.811 13.198 1.00 95.19 94 PHE A C 1
ATOM 777 O O . PHE A 1 94 ? -18.592 -9.073 14.327 1.00 95.19 94 PHE A O 1
ATOM 784 N N . ASP A 1 95 ? -19.636 -7.663 12.893 1.00 93.94 95 ASP A N 1
ATOM 785 C CA . ASP A 1 95 ? -19.784 -6.489 13.761 1.00 93.94 95 ASP A CA 1
ATOM 786 C C . ASP A 1 95 ? -18.463 -5.831 14.178 1.00 93.94 95 ASP A C 1
ATOM 788 O O . ASP A 1 95 ? -18.422 -5.158 15.208 1.00 93.94 95 ASP A O 1
ATOM 792 N N . LEU A 1 96 ? -17.399 -6.013 13.395 1.00 94.50 96 LEU A N 1
ATOM 793 C CA . LEU A 1 96 ? -16.055 -5.511 13.691 1.00 94.50 96 LEU A CA 1
ATOM 794 C C . LEU A 1 96 ? -15.785 -4.127 13.096 1.00 94.50 96 LEU A C 1
ATOM 796 O O . LEU A 1 96 ? -14.880 -3.441 13.554 1.00 94.50 96 LEU A O 1
ATOM 800 N N . SER A 1 97 ? -16.574 -3.680 12.116 1.00 93.94 97 SER A N 1
ATOM 801 C CA . SER A 1 97 ? -16.433 -2.342 11.533 1.00 93.94 97 SER A CA 1
ATOM 802 C C . SER A 1 97 ? -17.601 -1.422 11.877 1.00 93.94 97 SER A C 1
ATOM 804 O O . SER A 1 97 ? -18.761 -1.829 11.934 1.00 93.94 97 SER A O 1
ATOM 806 N N . THR A 1 98 ? -17.261 -0.156 12.101 1.00 94.00 98 THR A N 1
ATOM 807 C CA . THR A 1 98 ? -18.169 0.999 12.208 1.00 94.00 98 THR A CA 1
ATOM 808 C C . THR A 1 98 ? -18.014 1.946 11.013 1.00 94.00 98 THR A C 1
ATOM 810 O O . THR A 1 98 ? -18.654 2.997 10.956 1.00 94.00 98 THR A O 1
ATOM 813 N N . GLN A 1 99 ? -17.154 1.592 10.053 1.00 94.62 99 GLN A N 1
ATOM 814 C CA . GLN A 1 99 ? -16.785 2.430 8.922 1.00 94.62 99 GLN A CA 1
ATOM 815 C C . GLN A 1 99 ? -17.927 2.513 7.905 1.00 94.62 99 GLN A C 1
ATOM 817 O O . GLN A 1 99 ? -18.412 1.506 7.405 1.00 94.62 99 GLN A O 1
ATOM 822 N N . THR A 1 100 ? -18.315 3.720 7.499 1.00 95.62 100 THR A N 1
ATOM 823 C CA . THR A 1 100 ? -19.299 3.882 6.416 1.00 95.62 100 THR A CA 1
ATOM 824 C C . THR A 1 100 ? -18.702 3.518 5.054 1.00 95.62 100 THR A C 1
ATOM 826 O O . THR A 1 100 ? -17.503 3.693 4.829 1.00 95.62 100 THR A O 1
ATOM 829 N N . PHE A 1 101 ? -19.538 3.097 4.096 1.00 95.56 101 PHE A N 1
ATOM 830 C CA . PHE A 1 101 ? -19.084 2.798 2.730 1.00 95.56 101 PHE A CA 1
ATOM 831 C C . PHE A 1 101 ? -18.355 3.985 2.079 1.00 95.56 101 PHE A C 1
ATOM 833 O O . PHE A 1 101 ? -17.299 3.815 1.473 1.00 95.56 101 PHE A O 1
ATOM 840 N N . ARG A 1 102 ? -18.861 5.214 2.277 1.00 96.56 102 ARG A N 1
ATOM 841 C CA . ARG A 1 102 ? -18.215 6.441 1.784 1.00 96.56 102 ARG A CA 1
ATOM 842 C C . ARG A 1 102 ? -16.819 6.634 2.381 1.00 96.56 102 ARG A C 1
ATOM 844 O O . ARG A 1 102 ? -15.898 7.008 1.659 1.00 96.56 102 ARG A O 1
ATOM 851 N N . SER A 1 103 ? -16.652 6.389 3.683 1.00 95.00 103 SER A N 1
ATOM 852 C CA . SER A 1 103 ? -15.328 6.454 4.311 1.00 95.00 103 SER A CA 1
ATOM 853 C C . SER A 1 103 ? -14.406 5.375 3.751 1.00 95.00 103 SER A C 1
ATOM 855 O O . SER A 1 103 ? -13.256 5.679 3.452 1.00 95.00 103 SER A O 1
ATOM 857 N N . TRP A 1 104 ? -14.913 4.153 3.576 1.00 96.25 104 TRP A N 1
ATOM 858 C CA . TRP A 1 104 ? -14.151 3.029 3.038 1.00 96.25 104 TRP A CA 1
ATOM 859 C C . TRP A 1 104 ? -13.623 3.323 1.630 1.00 96.25 104 TRP A C 1
ATOM 861 O O . TRP A 1 104 ? -12.414 3.266 1.413 1.00 96.25 104 TRP A O 1
ATOM 871 N N . ILE A 1 105 ? -14.482 3.748 0.695 1.00 96.56 105 ILE A N 1
ATOM 872 C CA . ILE A 1 105 ? -14.039 4.050 -0.677 1.00 96.56 105 ILE A CA 1
ATOM 873 C C . ILE A 1 105 ? -13.082 5.248 -0.722 1.00 96.56 105 ILE A C 1
ATOM 875 O O . ILE A 1 105 ? -12.129 5.248 -1.494 1.00 96.56 105 ILE A O 1
ATOM 879 N N . THR A 1 106 ? -13.284 6.249 0.142 1.00 96.62 106 THR A N 1
ATOM 880 C CA . THR A 1 106 ? -12.381 7.408 0.234 1.00 96.62 106 THR A CA 1
ATOM 881 C C . THR A 1 106 ? -10.987 6.985 0.696 1.00 96.62 106 THR A C 1
ATOM 883 O O . THR A 1 106 ? -9.991 7.456 0.150 1.00 96.62 106 THR A O 1
ATOM 886 N N . ASP A 1 107 ? -10.900 6.090 1.679 1.00 95.75 107 ASP A N 1
ATOM 887 C CA . ASP A 1 107 ? -9.622 5.552 2.146 1.00 95.75 107 ASP A CA 1
ATOM 888 C C . ASP A 1 107 ? -8.944 4.703 1.061 1.00 95.75 107 ASP A C 1
ATOM 890 O O . ASP A 1 107 ? -7.742 4.842 0.838 1.00 95.75 107 ASP A O 1
ATOM 894 N N . HIS A 1 108 ? -9.711 3.901 0.318 1.00 95.12 108 HIS A N 1
ATOM 895 C CA . HIS A 1 108 ? -9.192 3.136 -0.823 1.00 95.12 108 HIS A CA 1
ATOM 896 C C . HIS A 1 108 ? -8.641 4.028 -1.935 1.00 95.12 108 HIS A C 1
ATOM 898 O O . HIS A 1 108 ? -7.559 3.757 -2.448 1.00 95.12 108 HIS A O 1
ATOM 904 N N . LEU A 1 109 ? -9.328 5.122 -2.272 1.00 96.56 109 LEU A N 1
ATOM 905 C CA . LEU A 1 109 ? -8.852 6.082 -3.273 1.00 96.56 109 LEU A CA 1
ATOM 906 C C . LEU A 1 109 ? -7.605 6.846 -2.807 1.00 96.56 109 LEU A C 1
ATOM 908 O O . LEU A 1 109 ? -6.681 7.041 -3.594 1.00 96.56 109 LEU A O 1
ATOM 912 N N . LYS A 1 110 ? -7.528 7.235 -1.528 1.00 96.62 110 LYS A N 1
ATOM 913 C CA . LYS A 1 110 ? -6.302 7.823 -0.957 1.00 96.62 110 LYS A CA 1
ATOM 914 C C . LYS A 1 110 ? -5.132 6.844 -1.033 1.00 96.62 110 LYS A C 1
ATOM 916 O O . LYS A 1 110 ? -4.037 7.237 -1.429 1.00 96.62 110 LYS A O 1
ATOM 921 N N . GLY A 1 111 ? -5.375 5.580 -0.682 1.00 96.06 111 GLY A N 1
ATOM 922 C CA . GLY A 1 111 ? -4.388 4.507 -0.785 1.00 96.06 111 GLY A CA 1
ATOM 923 C C . GLY A 1 111 ? -3.930 4.274 -2.225 1.00 96.06 111 GLY A C 1
ATOM 924 O O . GLY A 1 111 ? -2.730 4.162 -2.462 1.00 96.06 111 GLY A O 1
ATOM 925 N N . LEU A 1 112 ? -4.862 4.283 -3.183 1.00 96.75 112 LEU A N 1
ATOM 926 C CA . LEU A 1 112 ? -4.578 4.196 -4.617 1.00 96.75 112 LEU A CA 1
ATOM 927 C C . LEU A 1 112 ? -3.652 5.328 -5.068 1.00 96.75 112 LEU A C 1
ATOM 929 O O . LEU A 1 112 ? -2.598 5.050 -5.628 1.00 96.75 112 LEU A O 1
ATOM 933 N N . ILE A 1 113 ? -4.016 6.585 -4.801 1.00 97.19 113 ILE A N 1
ATOM 934 C CA . ILE A 1 113 ? -3.230 7.754 -5.226 1.00 97.19 113 ILE A CA 1
ATOM 935 C C . ILE A 1 113 ? -1.834 7.715 -4.600 1.00 97.19 113 ILE A C 1
ATOM 937 O O . ILE A 1 113 ? -0.837 7.852 -5.305 1.00 97.19 113 ILE A O 1
ATOM 941 N N . LEU A 1 114 ? -1.749 7.484 -3.288 1.00 96.56 114 LEU A N 1
ATOM 942 C CA . LEU A 1 114 ? -0.471 7.436 -2.583 1.00 96.56 114 LEU A CA 1
ATOM 943 C C . LEU A 1 114 ? 0.417 6.297 -3.098 1.00 96.56 114 LEU A C 1
ATOM 945 O O . LEU A 1 114 ? 1.581 6.520 -3.426 1.00 96.56 114 LEU A O 1
ATOM 949 N N . GLY A 1 115 ? -0.136 5.086 -3.200 1.00 95.81 115 GLY A N 1
ATOM 950 C CA . GLY A 1 115 ? 0.589 3.916 -3.685 1.00 95.81 115 GLY A CA 1
ATOM 951 C C . GLY A 1 115 ? 1.048 4.085 -5.131 1.00 95.81 115 GLY A C 1
ATOM 952 O O . GLY A 1 115 ? 2.184 3.747 -5.455 1.00 95.81 115 GLY A O 1
ATOM 953 N N . MET A 1 116 ? 0.207 4.672 -5.981 1.00 96.88 116 MET A N 1
ATOM 954 C CA . MET A 1 116 ? 0.528 4.958 -7.375 1.00 96.88 116 MET A CA 1
ATOM 955 C C . MET A 1 116 ? 1.653 5.986 -7.504 1.00 96.88 116 MET A C 1
ATOM 957 O O . MET A 1 116 ? 2.587 5.747 -8.263 1.00 96.88 116 MET A O 1
ATOM 961 N N . LEU A 1 117 ? 1.616 7.086 -6.743 1.00 96.50 117 LEU A N 1
ATOM 962 C CA . LEU A 1 117 ? 2.670 8.107 -6.758 1.00 96.50 117 LEU A CA 1
ATOM 963 C C . LEU A 1 117 ? 4.019 7.535 -6.310 1.00 96.50 117 LEU A C 1
ATOM 965 O O . LEU A 1 117 ? 5.017 7.688 -7.014 1.00 96.50 117 LEU A O 1
ATOM 969 N N . LEU A 1 118 ? 4.047 6.837 -5.171 1.00 95.38 118 LEU A N 1
ATOM 970 C CA . LEU A 1 118 ? 5.275 6.237 -4.643 1.00 95.38 118 LEU A CA 1
ATOM 971 C C . LEU A 1 118 ? 5.847 5.189 -5.604 1.00 95.38 118 LEU A C 1
ATOM 973 O O . LEU A 1 118 ? 7.048 5.177 -5.875 1.00 95.38 118 LEU A O 1
ATOM 977 N N . SER A 1 119 ? 4.982 4.337 -6.155 1.00 96.31 119 SER A N 1
ATOM 978 C CA . SER A 1 119 ? 5.411 3.273 -7.064 1.00 96.31 119 SER A CA 1
ATOM 979 C C . SER A 1 119 ? 5.850 3.823 -8.422 1.00 96.31 119 SER A C 1
ATOM 981 O O . SER A 1 119 ? 6.807 3.311 -8.994 1.00 96.31 119 SER A O 1
ATOM 983 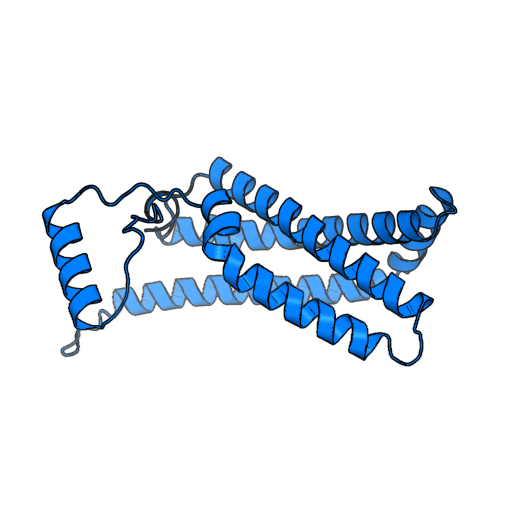N N . LEU A 1 120 ? 5.216 4.890 -8.923 1.00 97.00 120 LEU A N 1
ATOM 984 C CA . LEU A 1 120 ? 5.633 5.561 -10.156 1.00 97.00 120 LEU A CA 1
ATOM 985 C C . LEU A 1 120 ? 7.026 6.181 -9.999 1.00 97.00 120 LEU A C 1
ATOM 987 O O . LEU A 1 120 ? 7.870 5.985 -10.870 1.00 97.00 120 LEU A O 1
ATOM 991 N N . ILE A 1 121 ? 7.288 6.877 -8.885 1.00 96.19 121 ILE A N 1
ATOM 992 C CA . ILE A 1 121 ? 8.620 7.425 -8.579 1.00 96.19 121 ILE A CA 1
ATOM 993 C C . ILE A 1 121 ? 9.655 6.296 -8.540 1.00 96.19 121 ILE A C 1
ATOM 995 O O . ILE A 1 121 ? 10.713 6.412 -9.157 1.00 96.19 121 ILE A O 1
ATOM 999 N N . ALA A 1 122 ? 9.336 5.187 -7.866 1.00 96.25 122 ALA A N 1
ATOM 1000 C CA . ALA A 1 122 ? 10.224 4.034 -7.786 1.00 96.25 122 ALA A CA 1
ATOM 1001 C C . ALA A 1 122 ? 10.516 3.434 -9.170 1.00 96.25 122 ALA A C 1
ATOM 1003 O O . ALA A 1 122 ? 11.678 3.236 -9.518 1.00 96.25 122 ALA A O 1
ATOM 1004 N N . VAL A 1 123 ? 9.486 3.195 -9.989 1.00 96.88 123 VAL A N 1
ATOM 1005 C CA . VAL A 1 123 ? 9.643 2.646 -11.344 1.00 96.88 123 VAL A CA 1
ATOM 1006 C C . VAL A 1 123 ? 10.481 3.575 -12.216 1.00 96.88 123 VAL A C 1
ATOM 1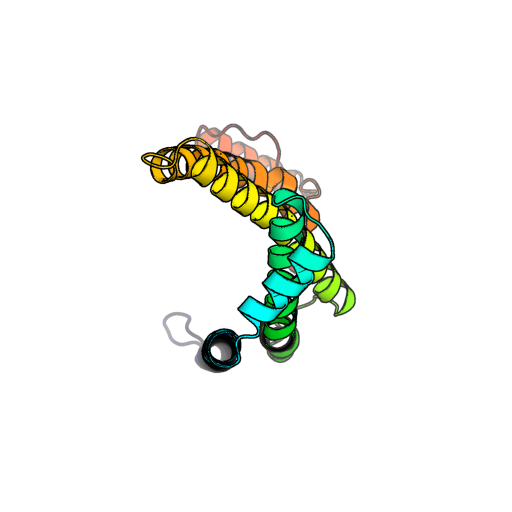008 O O . VAL A 1 123 ? 11.423 3.113 -12.857 1.00 96.88 123 VAL A O 1
ATOM 1011 N N . GLN A 1 124 ? 10.211 4.880 -12.205 1.00 95.81 124 GLN A N 1
ATOM 1012 C CA . GLN A 1 124 ? 11.008 5.838 -12.973 1.00 95.81 124 GLN A CA 1
ATOM 1013 C C . GLN A 1 124 ? 12.465 5.878 -12.498 1.00 95.81 124 GLN A C 1
ATOM 1015 O O . GLN A 1 124 ? 13.377 5.857 -13.324 1.00 95.81 124 GLN A O 1
ATOM 1020 N N . GLY A 1 125 ? 12.697 5.846 -11.183 1.00 95.94 125 GLY A N 1
ATOM 1021 C CA . GLY A 1 125 ? 14.039 5.758 -10.607 1.00 95.94 125 GLY A CA 1
ATOM 1022 C C . GLY A 1 125 ? 14.786 4.489 -11.030 1.00 95.94 125 GLY A C 1
ATOM 1023 O O . GLY A 1 125 ? 15.966 4.556 -11.376 1.00 95.94 125 GLY A O 1
ATOM 1024 N N . ILE A 1 126 ? 14.097 3.345 -11.085 1.00 96.69 126 ILE A N 1
ATOM 1025 C CA . ILE A 1 126 ? 14.666 2.079 -11.569 1.00 96.69 126 ILE A CA 1
ATOM 1026 C C . ILE A 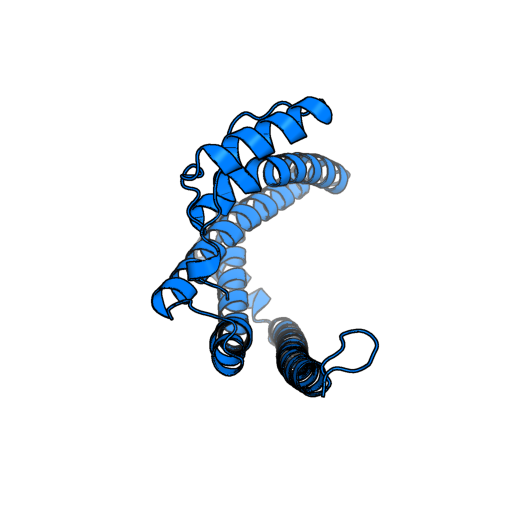1 126 ? 15.049 2.186 -13.047 1.00 96.69 126 ILE A C 1
ATOM 1028 O O . ILE A 1 126 ? 16.183 1.867 -13.406 1.00 96.69 126 ILE A O 1
ATOM 1032 N N . TYR A 1 127 ? 14.145 2.667 -13.906 1.00 95.12 127 TYR A N 1
ATOM 1033 C CA . TYR A 1 127 ? 14.438 2.842 -15.334 1.00 95.12 127 TYR A CA 1
ATOM 1034 C C . TYR A 1 127 ? 15.546 3.871 -15.582 1.00 95.12 127 TYR A C 1
ATOM 1036 O O . TYR A 1 127 ? 16.315 3.725 -16.532 1.00 95.12 127 TYR A O 1
ATOM 1044 N N . TYR A 1 128 ? 15.681 4.868 -14.710 1.00 95.44 128 TYR A N 1
ATOM 1045 C CA . TYR A 1 128 ? 16.800 5.801 -14.724 1.00 95.44 128 TYR A CA 1
ATOM 1046 C C . TYR A 1 128 ? 18.128 5.150 -14.377 1.00 95.44 128 TYR A C 1
ATOM 1048 O O . TYR A 1 128 ? 19.079 5.269 -15.154 1.00 95.44 128 TYR A O 1
ATOM 1056 N N . ALA A 1 129 ? 18.189 4.389 -13.288 1.00 95.94 129 ALA A N 1
ATOM 1057 C CA . ALA A 1 129 ? 19.393 3.649 -12.932 1.00 95.94 129 ALA A CA 1
ATOM 1058 C C . ALA A 1 129 ? 19.790 2.643 -14.028 1.00 95.94 129 ALA A C 1
ATOM 1060 O O . ALA A 1 129 ? 20.966 2.556 -14.378 1.00 95.94 129 ALA A O 1
ATOM 1061 N N . LEU A 1 130 ? 18.811 1.943 -14.616 1.00 96.06 130 LEU A N 1
ATOM 1062 C CA . LEU A 1 130 ? 19.026 0.992 -15.712 1.00 96.06 130 LEU A CA 1
ATOM 1063 C C . LEU A 1 130 ? 19.647 1.640 -16.955 1.00 96.06 130 LEU A C 1
ATOM 1065 O O . LEU A 1 130 ? 20.478 1.013 -17.605 1.00 96.06 130 LEU A O 1
ATOM 1069 N N . ARG A 1 131 ? 19.252 2.873 -17.298 1.00 93.81 131 ARG A N 1
ATOM 1070 C CA . ARG A 1 131 ? 19.780 3.588 -18.475 1.00 93.81 131 ARG A CA 1
ATOM 1071 C C . ARG A 1 131 ? 21.142 4.227 -18.216 1.00 93.81 131 ARG A C 1
ATOM 1073 O O . ARG A 1 131 ? 21.976 4.233 -19.113 1.00 93.81 131 ARG A O 1
ATOM 1080 N N . MET A 1 132 ? 21.358 4.769 -17.018 1.00 94.38 132 MET A N 1
ATOM 1081 C CA . MET A 1 132 ? 22.564 5.542 -16.701 1.00 94.38 132 MET A CA 1
ATOM 1082 C C . MET A 1 132 ? 23.727 4.675 -16.216 1.00 94.38 132 MET A C 1
ATOM 1084 O O . MET A 1 132 ? 24.876 4.966 -16.536 1.00 94.38 132 MET A O 1
ATOM 1088 N N . ILE A 1 133 ? 23.457 3.622 -15.433 1.00 94.31 133 ILE A N 1
ATOM 1089 C CA . ILE A 1 133 ? 24.495 2.778 -14.814 1.00 94.31 133 ILE A CA 1
ATOM 1090 C C . ILE A 1 133 ? 24.125 1.289 -14.983 1.00 94.31 133 ILE A C 1
ATOM 1092 O O . ILE A 1 133 ? 23.865 0.601 -13.996 1.00 94.31 133 ILE A O 1
ATOM 1096 N N . PRO A 1 134 ? 24.111 0.739 -16.215 1.00 93.06 134 PRO A N 1
ATOM 1097 C CA . PRO A 1 134 ? 23.522 -0.578 -16.500 1.00 93.06 134 PRO A CA 1
ATOM 1098 C C . PRO A 1 134 ? 24.189 -1.767 -15.794 1.00 93.06 134 PRO A C 1
ATOM 1100 O O . PRO A 1 134 ? 23.573 -2.817 -15.656 1.00 93.06 134 PRO A O 1
ATOM 1103 N N . VAL A 1 135 ? 25.441 -1.634 -15.347 1.00 95.81 135 VAL A N 1
ATOM 1104 C CA . VAL A 1 135 ? 26.164 -2.706 -14.634 1.00 95.81 135 VAL A CA 1
ATOM 1105 C C . VAL A 1 135 ? 25.825 -2.716 -13.138 1.00 95.81 135 VAL A C 1
ATOM 1107 O O . VAL A 1 135 ? 25.623 -3.775 -12.550 1.00 95.81 135 VAL A O 1
ATOM 1110 N N . TYR A 1 136 ? 25.712 -1.533 -12.525 1.00 95.81 136 TYR A N 1
ATOM 1111 C CA . TYR A 1 136 ? 25.525 -1.367 -11.076 1.00 95.81 136 TYR A CA 1
ATOM 1112 C C . TYR A 1 136 ? 24.152 -0.791 -10.694 1.00 95.81 136 TYR A C 1
ATOM 1114 O O . TYR A 1 136 ? 23.949 -0.398 -9.545 1.00 95.81 136 TYR A O 1
ATOM 1122 N N . TRP A 1 137 ? 23.194 -0.749 -11.629 1.00 96.75 137 TRP A N 1
ATOM 1123 C CA . TRP A 1 137 ? 21.858 -0.175 -11.419 1.00 96.75 137 TRP A CA 1
ATOM 1124 C C . TRP A 1 137 ? 21.169 -0.748 -10.179 1.00 96.75 137 TRP A C 1
ATOM 1126 O O . TRP A 1 137 ? 20.513 -0.015 -9.446 1.00 96.75 137 TRP A O 1
ATOM 1136 N N . TRP A 1 138 ? 21.349 -2.045 -9.923 1.00 95.94 138 TRP A N 1
ATOM 1137 C CA . TRP A 1 138 ? 20.723 -2.745 -8.809 1.00 95.94 138 TRP A CA 1
ATOM 1138 C C . TRP A 1 138 ? 21.266 -2.266 -7.459 1.00 95.94 138 TRP A C 1
ATOM 1140 O O . TRP A 1 138 ? 20.484 -2.116 -6.526 1.00 95.94 138 TRP A O 1
ATOM 1150 N N . VAL A 1 139 ? 22.569 -1.954 -7.363 1.00 97.25 139 VAL A N 1
ATOM 1151 C CA . VAL A 1 139 ? 23.184 -1.384 -6.149 1.00 97.25 139 VAL A CA 1
ATOM 1152 C C . VAL A 1 139 ? 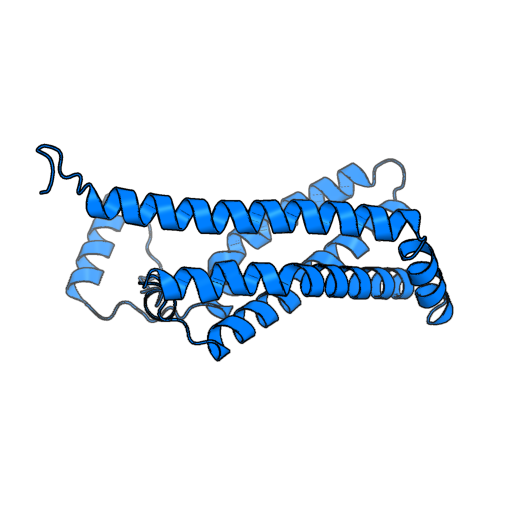22.621 0.005 -5.902 1.00 97.25 139 VAL A C 1
ATOM 1154 O O . VAL A 1 139 ? 22.201 0.320 -4.793 1.00 97.25 139 VAL A O 1
ATOM 1157 N N . VAL A 1 140 ? 22.579 0.827 -6.953 1.00 95.62 140 VAL A N 1
ATOM 1158 C CA . VAL A 1 140 ? 22.067 2.199 -6.886 1.00 95.62 140 VAL A CA 1
ATOM 1159 C C . VAL A 1 140 ? 20.608 2.187 -6.435 1.00 95.62 140 VAL A C 1
ATOM 1161 O O . VAL A 1 140 ? 20.271 2.811 -5.431 1.00 95.62 140 VAL A O 1
ATOM 1164 N N . VAL A 1 141 ? 19.753 1.415 -7.111 1.00 96.62 141 VAL A N 1
ATOM 1165 C CA . VAL A 1 141 ? 18.343 1.243 -6.734 1.00 96.62 141 VAL A CA 1
ATOM 1166 C C . VAL A 1 141 ? 18.218 0.735 -5.305 1.00 96.62 141 VAL A C 1
ATOM 1168 O O . VAL A 1 141 ? 17.404 1.268 -4.562 1.00 96.62 141 VAL A O 1
ATOM 1171 N N . TRP A 1 142 ? 19.017 -0.250 -4.893 1.00 97.00 142 TRP A N 1
ATOM 1172 C CA . TRP A 1 142 ? 18.963 -0.793 -3.538 1.00 97.00 142 TRP A CA 1
ATOM 1173 C C . TRP A 1 142 ? 19.308 0.254 -2.472 1.00 97.00 142 TRP A C 1
ATOM 1175 O O . TRP A 1 142 ? 18.569 0.379 -1.494 1.00 97.00 142 TRP A O 1
ATOM 1185 N N . VAL A 1 143 ? 20.370 1.045 -2.665 1.00 97.06 143 VAL A N 1
ATOM 1186 C CA . VAL A 1 143 ? 20.751 2.123 -1.735 1.00 97.06 143 VAL A CA 1
ATOM 1187 C C . VAL A 1 143 ? 19.639 3.169 -1.647 1.00 97.06 143 VAL A C 1
ATOM 1189 O O . VAL A 1 143 ? 19.170 3.479 -0.550 1.00 97.06 143 VAL A O 1
ATOM 1192 N N . PHE A 1 144 ? 19.165 3.678 -2.787 1.00 95.94 144 PHE A N 1
ATOM 1193 C CA . PHE A 1 144 ? 18.110 4.694 -2.812 1.00 95.94 144 PHE A CA 1
ATOM 1194 C C . PHE A 1 144 ? 16.776 4.169 -2.269 1.00 95.94 144 PHE A C 1
ATOM 1196 O O . PHE A 1 144 ? 16.107 4.880 -1.523 1.00 95.94 144 PHE A O 1
ATOM 1203 N N . ALA A 1 145 ? 16.402 2.926 -2.579 1.00 95.69 145 ALA A N 1
ATOM 1204 C CA . ALA A 1 145 ? 15.198 2.295 -2.046 1.00 95.69 145 ALA A CA 1
ATOM 1205 C C . ALA A 1 145 ? 15.302 2.072 -0.533 1.00 95.69 145 ALA A C 1
ATOM 1207 O O . ALA A 1 145 ? 14.328 2.306 0.175 1.00 95.69 145 ALA A O 1
ATOM 1208 N N . SER A 1 146 ? 16.473 1.682 -0.022 1.00 96.94 146 SER A N 1
ATOM 1209 C CA . SER A 1 146 ? 16.703 1.508 1.419 1.00 96.94 146 SER A CA 1
ATOM 1210 C C . SER A 1 146 ? 16.575 2.834 2.166 1.00 96.94 146 SER A C 1
ATOM 1212 O O . SER A 1 146 ? 15.857 2.917 3.161 1.00 96.94 146 SER A O 1
ATOM 1214 N N . ILE A 1 147 ? 17.198 3.899 1.651 1.00 96.75 147 ILE A N 1
ATOM 1215 C CA . ILE A 1 147 ? 17.069 5.250 2.215 1.00 96.75 147 ILE A CA 1
ATOM 1216 C C . ILE A 1 147 ? 15.616 5.730 2.127 1.00 96.75 147 ILE A C 1
ATOM 1218 O O . ILE A 1 147 ? 15.058 6.193 3.120 1.00 96.75 147 ILE A O 1
ATOM 1222 N N . GLY A 1 148 ? 14.976 5.578 0.966 1.00 95.50 148 GLY A N 1
ATOM 1223 C CA . GLY A 1 148 ? 13.573 5.936 0.771 1.00 95.50 148 GLY A CA 1
ATOM 1224 C C . GLY A 1 148 ? 12.643 5.185 1.725 1.00 95.50 148 GLY A C 1
ATOM 1225 O O . GLY A 1 148 ? 11.729 5.783 2.286 1.00 95.50 148 GLY A O 1
ATOM 1226 N N . MET A 1 149 ? 12.911 3.905 1.983 1.00 95.31 149 MET A N 1
ATOM 1227 C CA . MET A 1 149 ? 12.156 3.100 2.939 1.00 95.31 149 MET A CA 1
ATOM 1228 C C . MET A 1 149 ? 12.328 3.610 4.371 1.00 95.31 149 MET A C 1
ATOM 1230 O O . MET A 1 149 ? 11.337 3.720 5.087 1.00 95.31 149 MET A O 1
ATOM 1234 N N . LEU A 1 150 ? 13.544 3.985 4.786 1.00 96.81 150 LEU A N 1
ATOM 1235 C CA . LEU A 1 150 ? 13.771 4.608 6.097 1.00 96.81 150 LEU A CA 1
ATOM 1236 C C . LEU A 1 150 ? 12.994 5.921 6.238 1.00 96.81 150 LEU A C 1
ATOM 1238 O O . LEU A 1 150 ? 12.345 6.147 7.262 1.00 96.81 150 LEU A O 1
ATOM 1242 N N . VAL A 1 151 ? 13.004 6.754 5.192 1.00 95.94 151 VAL A N 1
ATOM 1243 C CA . VAL A 1 151 ? 12.217 7.993 5.150 1.00 95.94 151 VAL A CA 1
ATOM 1244 C C . VAL A 1 151 ? 10.728 7.686 5.274 1.00 95.94 151 VAL A C 1
ATOM 1246 O O . VAL A 1 151 ? 10.054 8.315 6.084 1.00 95.94 151 VAL A O 1
ATOM 1249 N N . ILE A 1 152 ? 10.208 6.706 4.529 1.00 95.06 152 ILE A N 1
ATOM 1250 C CA . ILE A 1 152 ? 8.796 6.313 4.600 1.00 95.06 152 ILE A CA 1
ATOM 1251 C C . ILE A 1 152 ? 8.451 5.777 5.988 1.00 95.06 152 ILE A C 1
ATOM 1253 O O . ILE A 1 152 ? 7.435 6.184 6.530 1.00 95.06 152 ILE A O 1
ATOM 1257 N N . VAL A 1 153 ? 9.269 4.914 6.592 1.00 95.31 153 VAL A N 1
ATOM 1258 C CA . VAL A 1 153 ? 9.013 4.365 7.936 1.00 95.31 153 VAL A CA 1
ATOM 1259 C C . VAL A 1 153 ? 8.949 5.477 8.981 1.00 95.31 153 VAL A C 1
ATOM 1261 O O . VAL A 1 153 ? 8.052 5.475 9.824 1.00 95.31 153 VAL A O 1
ATOM 1264 N N . TYR A 1 154 ? 9.853 6.454 8.900 1.00 94.00 154 TYR A N 1
ATOM 1265 C CA . TYR A 1 154 ? 9.864 7.600 9.806 1.00 94.00 154 TYR A CA 1
ATOM 1266 C C . TYR A 1 154 ? 8.696 8.566 9.548 1.00 94.00 154 TYR A C 1
ATOM 1268 O O . TYR A 1 154 ? 8.037 9.026 10.481 1.00 94.00 154 TYR A O 1
ATOM 1276 N N . ALA A 1 155 ? 8.404 8.857 8.279 1.00 93.75 155 ALA A N 1
ATOM 1277 C CA . ALA A 1 155 ? 7.356 9.790 7.881 1.00 93.75 155 ALA A CA 1
ATOM 1278 C C . ALA A 1 155 ? 5.947 9.182 7.956 1.00 93.75 155 ALA A C 1
ATOM 1280 O O . ALA A 1 155 ? 4.974 9.921 8.090 1.00 93.75 155 ALA A O 1
ATOM 1281 N N . ALA A 1 156 ? 5.799 7.858 7.888 1.00 93.38 156 ALA A N 1
ATOM 1282 C CA . ALA A 1 156 ? 4.513 7.169 7.866 1.00 93.38 156 ALA A CA 1
ATOM 1283 C C . ALA A 1 156 ? 3.582 7.567 9.023 1.00 93.38 156 ALA A C 1
ATOM 1285 O O . ALA A 1 156 ? 2.454 7.975 8.736 1.00 93.38 156 ALA A O 1
ATOM 1286 N N . PRO A 1 157 ? 3.995 7.521 10.305 1.00 90.94 157 PRO A N 1
ATOM 1287 C CA . PRO A 1 157 ? 3.113 7.899 11.409 1.00 90.94 157 PRO A CA 1
ATOM 1288 C C . PRO A 1 157 ? 2.714 9.383 11.403 1.00 90.94 157 PRO A C 1
ATOM 1290 O O . PRO A 1 157 ? 1.647 9.716 11.912 1.00 90.94 157 PRO A O 1
ATOM 1293 N N . VAL A 1 158 ? 3.533 10.268 10.826 1.00 90.25 158 VAL A N 1
ATOM 1294 C CA . VAL A 1 158 ? 3.345 11.731 10.898 1.00 90.25 158 VAL A CA 1
ATOM 1295 C C . VAL A 1 158 ? 2.674 12.307 9.649 1.00 90.25 158 VAL A C 1
ATOM 1297 O O . VAL A 1 158 ? 1.930 13.277 9.741 1.00 90.25 158 VAL A O 1
ATOM 1300 N N . VAL A 1 159 ? 2.917 11.722 8.478 1.00 91.56 159 VAL A N 1
ATOM 1301 C CA . VAL A 1 159 ? 2.446 12.231 7.182 1.00 91.56 159 VAL A CA 1
ATOM 1302 C C . VAL A 1 159 ? 1.387 11.315 6.589 1.00 91.56 159 VAL A C 1
ATOM 1304 O O . VAL A 1 159 ? 0.345 11.793 6.157 1.00 91.56 159 VAL A O 1
ATOM 1307 N N . ILE A 1 160 ? 1.623 10.000 6.584 1.00 92.94 160 ILE A N 1
ATOM 1308 C CA . ILE A 1 160 ? 0.736 9.043 5.909 1.00 92.94 160 ILE A CA 1
ATOM 1309 C C . ILE A 1 160 ? -0.477 8.730 6.783 1.00 92.94 160 ILE A C 1
ATOM 1311 O O . ILE A 1 160 ? -1.614 8.868 6.338 1.00 92.94 160 ILE A O 1
ATOM 1315 N N . MET A 1 161 ? -0.259 8.339 8.039 1.00 92.38 161 MET A N 1
ATOM 1316 C CA . MET A 1 161 ? -1.329 7.931 8.949 1.00 92.38 161 MET A CA 1
ATOM 1317 C C . MET A 1 161 ? -2.396 9.017 9.165 1.00 92.38 161 MET A C 1
ATOM 1319 O O . MET A 1 161 ? -3.583 8.672 9.131 1.00 92.38 161 MET A O 1
ATOM 1323 N N . PRO A 1 162 ? -2.054 10.316 9.303 1.00 92.31 162 PRO A N 1
ATOM 1324 C CA . PRO A 1 162 ? -3.061 11.369 9.448 1.00 92.31 162 PRO A CA 1
ATOM 1325 C C . PRO A 1 162 ? -3.975 11.563 8.232 1.00 92.31 162 PRO A C 1
ATOM 1327 O O . PRO A 1 162 ? -5.077 12.095 8.373 1.00 92.31 162 PRO A O 1
ATOM 1330 N N . LEU A 1 163 ? -3.584 11.087 7.042 1.00 92.25 163 LEU A N 1
ATOM 1331 C CA . LEU A 1 163 ? -4.471 11.078 5.868 1.00 92.25 163 LEU A CA 1
ATOM 1332 C C . LEU A 1 163 ? -5.664 10.134 6.066 1.00 92.25 163 LEU A C 1
ATOM 1334 O O . LEU A 1 163 ? -6.728 10.338 5.466 1.00 92.25 163 LEU A O 1
ATOM 1338 N N . PHE A 1 164 ? -5.498 9.112 6.909 1.00 92.31 164 PHE A N 1
ATOM 1339 C CA . PHE A 1 164 ? -6.494 8.081 7.179 1.00 92.31 164 PHE A CA 1
ATOM 1340 C C . PHE A 1 164 ? -7.160 8.257 8.547 1.00 92.31 164 PHE A C 1
ATOM 1342 O O . PHE A 1 164 ? -8.365 8.027 8.658 1.00 92.31 164 PHE A O 1
ATOM 1349 N N . PHE A 1 165 ? -6.423 8.665 9.581 1.00 92.31 165 PHE A N 1
ATOM 1350 C CA . PHE A 1 165 ? -6.914 8.737 10.960 1.00 92.31 165 PHE A CA 1
ATOM 1351 C C . PHE A 1 165 ? -6.754 10.130 11.563 1.00 92.31 165 PHE A C 1
ATOM 1353 O O . PHE A 1 165 ? -5.809 10.854 11.277 1.00 92.31 165 PHE A O 1
ATOM 1360 N N . LYS A 1 166 ? -7.682 10.498 12.452 1.00 88.50 166 LYS A N 1
ATOM 1361 C CA . LYS A 1 166 ? -7.579 11.733 13.236 1.00 88.50 166 LYS 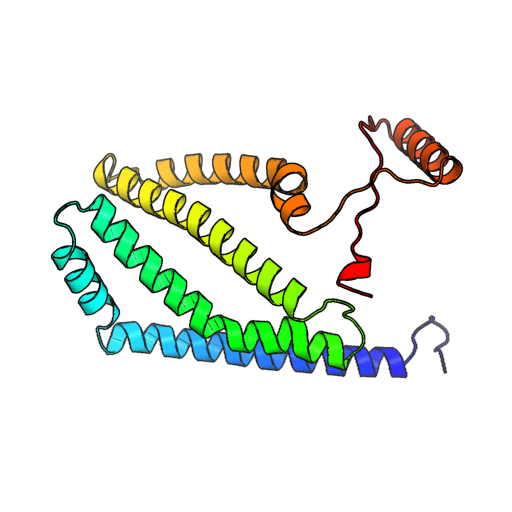A CA 1
ATOM 1362 C C . LYS A 1 166 ? -6.829 11.465 14.540 1.00 88.50 166 LYS A C 1
ATOM 1364 O O . LYS A 1 166 ? -7.124 10.476 15.214 1.00 88.50 166 LYS A O 1
ATOM 1369 N N . TYR A 1 167 ? -5.946 12.395 14.900 1.00 88.62 167 TYR A N 1
ATOM 1370 C CA . TYR A 1 167 ? -5.113 12.371 16.107 1.00 88.62 167 TYR A CA 1
ATOM 1371 C C . TYR A 1 167 ? -5.341 13.623 16.973 1.00 88.62 167 TYR A C 1
ATOM 1373 O O . TYR A 1 167 ? -4.466 14.483 17.055 1.00 88.62 167 TYR A O 1
ATOM 1381 N N . PRO A 1 168 ? -6.524 13.810 17.585 1.00 88.75 168 PRO A N 1
ATOM 1382 C CA . PRO A 1 168 ? -6.693 14.862 18.582 1.00 88.75 168 PRO A CA 1
ATOM 1383 C C . PRO A 1 168 ? -5.770 14.634 19.797 1.00 88.75 168 PRO A C 1
ATOM 1385 O O . PRO A 1 168 ? -5.495 13.481 20.148 1.00 88.75 168 PRO A O 1
ATOM 1388 N N . PRO A 1 169 ? -5.330 15.706 20.480 1.00 89.56 169 PRO A N 1
ATOM 1389 C CA . PRO A 1 169 ? -4.679 15.587 21.781 1.00 89.56 169 PRO A CA 1
ATOM 1390 C C . PRO A 1 169 ? -5.553 14.808 22.769 1.00 89.56 169 PRO A C 1
ATOM 1392 O O . PRO A 1 169 ? -6.785 14.923 22.740 1.00 89.56 169 PRO A O 1
ATOM 1395 N N . LEU A 1 170 ? -4.919 14.026 23.645 1.00 90.19 170 LEU A N 1
ATOM 1396 C CA . LEU A 1 170 ? -5.632 13.293 24.686 1.00 90.19 170 LEU A CA 1
ATOM 1397 C C . LEU A 1 170 ? -6.333 14.284 25.629 1.00 90.19 170 LEU A C 1
ATOM 1399 O O . LEU A 1 170 ? -5.695 15.152 26.218 1.00 90.19 170 LEU A O 1
ATOM 1403 N N . LYS A 1 171 ? -7.661 14.167 25.742 1.00 89.88 171 LYS A N 1
ATOM 1404 C CA . LYS A 1 171 ? -8.479 15.125 26.503 1.00 89.88 171 LYS A CA 1
ATOM 1405 C C . LYS A 1 171 ? -8.404 14.934 28.014 1.00 89.88 171 LYS A C 1
ATOM 1407 O O . LYS A 1 171 ? -8.613 15.900 28.732 1.00 89.88 171 LYS A O 1
ATOM 1412 N N . ASP A 1 172 ? -8.166 13.707 28.477 1.00 92.25 172 ASP A N 1
ATOM 1413 C CA . ASP A 1 172 ? -8.120 13.367 29.900 1.00 92.25 172 ASP A CA 1
ATOM 1414 C C . ASP A 1 172 ? -6.790 13.842 30.517 1.00 92.25 172 ASP A C 1
ATOM 1416 O O . ASP A 1 172 ? -5.734 13.266 30.208 1.00 92.25 172 ASP A O 1
ATOM 1420 N N . PRO A 1 173 ? -6.803 14.875 31.384 1.00 90.06 173 PRO A N 1
ATOM 1421 C CA . PRO A 1 173 ? -5.581 15.412 31.971 1.00 90.06 173 PRO A CA 1
ATOM 1422 C C . PRO A 1 173 ? -4.921 14.426 32.940 1.00 90.06 173 PRO A C 1
ATOM 1424 O O . PRO A 1 173 ? -3.695 14.316 32.948 1.00 90.06 173 PRO A O 1
ATOM 1427 N N . GLN A 1 174 ? -5.714 13.662 33.701 1.00 93.62 174 GLN A N 1
ATOM 1428 C CA . GLN A 1 174 ? -5.199 12.698 34.676 1.00 93.62 174 GLN A CA 1
ATOM 1429 C C . GLN A 1 174 ? -4.502 11.535 33.971 1.00 93.62 174 GLN A C 1
ATOM 1431 O O . GLN A 1 174 ? -3.392 11.145 34.343 1.00 93.62 174 GLN A O 1
ATOM 1436 N N . LEU A 1 175 ? -5.116 10.992 32.916 1.00 92.69 175 LEU A N 1
ATOM 1437 C CA . LEU A 1 175 ? -4.489 9.936 32.122 1.00 92.69 175 LEU A CA 1
ATOM 1438 C C . LEU A 1 175 ? -3.226 10.444 31.413 1.00 92.69 175 LEU A C 1
ATOM 1440 O O . LEU A 1 175 ? -2.211 9.746 31.392 1.00 92.69 175 LEU A O 1
ATOM 1444 N N . THR A 1 176 ? -3.260 11.671 30.889 1.00 91.25 176 THR A N 1
ATOM 1445 C CA . THR A 1 176 ? -2.096 12.313 30.259 1.00 91.25 176 THR A CA 1
ATOM 1446 C C . THR A 1 176 ? -0.922 12.419 31.232 1.00 91.25 176 THR A C 1
ATOM 1448 O O . THR A 1 176 ? 0.203 12.062 30.879 1.00 91.25 176 THR A O 1
ATOM 1451 N N . GLU A 1 177 ? -1.161 12.870 32.462 1.00 92.19 177 GLU A N 1
ATOM 1452 C CA . GLU A 1 177 ? -0.126 12.995 33.490 1.00 92.19 177 GLU A CA 1
ATOM 1453 C C . GLU A 1 177 ? 0.443 11.631 33.904 1.00 92.19 177 GLU A C 1
ATOM 1455 O O . GLU A 1 177 ? 1.664 11.446 33.958 1.00 92.19 177 GLU A O 1
ATOM 1460 N N . ARG A 1 178 ? -0.425 10.630 34.097 1.00 93.50 178 ARG A N 1
ATOM 1461 C CA . ARG A 1 178 ? 0.001 9.254 34.394 1.00 93.50 178 ARG A CA 1
ATOM 1462 C C . ARG A 1 178 ? 0.891 8.688 33.288 1.00 93.50 178 ARG A C 1
ATOM 1464 O O . ARG A 1 178 ? 1.936 8.118 33.592 1.00 93.50 178 ARG A O 1
ATOM 1471 N N . LEU A 1 179 ? 0.533 8.891 32.022 1.00 93.69 179 LEU A N 1
ATOM 1472 C CA . LEU A 1 179 ? 1.347 8.447 30.888 1.00 93.69 179 LEU A CA 1
ATOM 1473 C C . LEU A 1 179 ? 2.683 9.199 30.800 1.00 93.69 179 LEU A C 1
ATOM 1475 O O . LEU A 1 179 ? 3.717 8.567 30.589 1.00 93.69 179 LEU A O 1
ATOM 1479 N N . LYS A 1 180 ? 2.693 10.521 31.024 1.00 92.38 180 LYS A N 1
ATOM 1480 C CA . LYS A 1 180 ? 3.935 11.314 31.065 1.00 92.38 180 LYS A CA 1
ATOM 1481 C C . LYS A 1 180 ? 4.876 10.843 32.172 1.00 92.38 180 LYS A C 1
ATOM 1483 O O . LYS A 1 180 ? 6.065 10.667 31.921 1.00 92.38 180 LYS A O 1
ATOM 1488 N N . SER A 1 181 ? 4.353 10.594 33.372 1.00 93.50 181 SER A N 1
ATOM 1489 C CA . SER A 1 181 ? 5.166 10.097 34.489 1.00 93.50 181 SER A CA 1
ATOM 1490 C C . SER A 1 181 ? 5.738 8.701 34.217 1.00 93.50 181 SER A C 1
ATOM 1492 O O . SER A 1 181 ? 6.892 8.438 34.552 1.00 93.50 181 SER A O 1
ATOM 1494 N N . LEU A 1 182 ? 4.977 7.816 33.561 1.00 94.19 182 LEU A N 1
ATOM 1495 C CA . LEU A 1 182 ? 5.460 6.497 33.151 1.00 94.19 182 LEU A CA 1
ATOM 1496 C C . LEU A 1 182 ? 6.580 6.603 32.106 1.00 94.19 182 LEU A C 1
ATOM 1498 O O . LEU A 1 182 ? 7.601 5.934 32.237 1.00 94.19 182 LEU A O 1
ATOM 1502 N N . ALA A 1 183 ? 6.414 7.468 31.104 1.00 93.81 183 ALA A N 1
ATOM 1503 C CA . ALA A 1 183 ? 7.431 7.694 30.083 1.00 93.81 183 ALA A CA 1
ATOM 1504 C C . ALA A 1 183 ? 8.721 8.285 30.674 1.00 93.81 183 ALA A C 1
ATOM 1506 O O . ALA A 1 183 ? 9.809 7.815 30.349 1.00 93.81 183 ALA A O 1
ATOM 1507 N N . ALA A 1 184 ? 8.600 9.232 31.611 1.00 93.50 184 ALA A N 1
ATOM 1508 C CA . ALA A 1 184 ? 9.742 9.797 32.327 1.00 93.50 184 ALA A CA 1
ATOM 1509 C C . ALA A 1 184 ? 10.506 8.730 33.128 1.00 93.50 184 ALA A C 1
ATOM 1511 O O . ALA A 1 184 ? 11.733 8.688 33.075 1.00 93.50 184 ALA A O 1
ATOM 1512 N N . LYS A 1 185 ? 9.796 7.813 33.804 1.00 95.25 185 LYS A N 1
ATOM 1513 C CA . LYS A 1 185 ? 10.415 6.666 34.499 1.00 95.25 185 LYS A CA 1
ATOM 1514 C C . LYS A 1 185 ? 11.170 5.730 33.552 1.00 95.25 185 LYS A C 1
ATOM 1516 O O . LYS A 1 185 ? 12.140 5.111 33.969 1.00 95.25 185 LYS A O 1
ATOM 1521 N N . ALA A 1 186 ? 10.735 5.632 32.298 1.00 94.44 186 ALA A N 1
ATOM 1522 C CA . ALA A 1 186 ? 11.396 4.846 31.259 1.00 94.44 186 ALA A CA 1
ATOM 1523 C C . ALA A 1 186 ? 12.498 5.622 30.504 1.00 94.44 186 ALA A C 1
ATOM 1525 O O . ALA A 1 186 ? 13.087 5.076 29.575 1.00 94.44 186 ALA A O 1
ATOM 1526 N N . GLY A 1 187 ? 12.764 6.887 30.856 1.00 93.00 187 GLY A N 1
ATOM 1527 C CA . GLY A 1 187 ? 13.733 7.737 30.152 1.00 93.00 187 GLY A CA 1
ATOM 1528 C C . GLY A 1 187 ? 13.288 8.173 28.750 1.00 93.00 187 GLY A C 1
ATOM 1529 O O . GLY A 1 187 ? 14.119 8.573 27.937 1.00 93.00 187 GLY A O 1
ATOM 1530 N N . ILE A 1 188 ? 11.990 8.091 28.442 1.00 92.94 188 ILE A N 1
ATOM 1531 C CA . ILE A 1 188 ? 11.429 8.431 27.131 1.00 92.94 188 ILE A CA 1
ATOM 1532 C C . ILE A 1 188 ? 10.949 9.883 27.143 1.00 92.94 188 ILE A C 1
ATOM 1534 O O . ILE A 1 188 ? 10.090 10.260 27.941 1.00 92.94 188 ILE A O 1
ATOM 1538 N N . ASN A 1 189 ? 11.455 10.691 26.209 1.00 87.88 189 ASN A N 1
ATOM 1539 C CA . ASN A 1 189 ? 10.976 12.055 26.016 1.00 87.88 189 ASN A CA 1
ATOM 1540 C C . ASN A 1 189 ? 9.668 12.063 25.204 1.00 87.88 189 ASN A C 1
ATOM 1542 O O . ASN A 1 189 ? 9.619 11.553 24.083 1.00 87.88 189 ASN A O 1
ATOM 1546 N N . VAL A 1 190 ? 8.607 12.652 25.759 1.00 85.12 190 VAL A N 1
ATOM 1547 C CA . VAL A 1 190 ? 7.273 12.688 25.142 1.00 85.12 190 VAL A CA 1
ATOM 1548 C C . VAL A 1 190 ? 7.001 14.077 24.579 1.00 85.12 190 VAL A C 1
ATOM 1550 O O . VAL A 1 190 ? 6.749 15.017 25.328 1.00 85.12 190 VAL A O 1
ATOM 1553 N N . VAL A 1 191 ? 6.984 14.190 23.250 1.00 80.19 191 VAL A N 1
ATOM 1554 C CA . VAL A 1 191 ? 6.646 15.442 22.545 1.00 80.19 191 VAL A CA 1
ATOM 1555 C C . VAL A 1 191 ? 5.144 15.753 22.639 1.00 80.19 191 VAL A C 1
ATOM 1557 O O . VAL A 1 191 ? 4.744 16.911 22.710 1.00 80.19 191 VAL A O 1
ATOM 1560 N N . GLY A 1 192 ? 4.294 14.726 22.697 1.00 83.25 192 GLY A N 1
ATOM 1561 C CA . GLY A 1 192 ? 2.850 14.875 22.855 1.00 83.25 192 GLY A CA 1
ATOM 1562 C C . GLY A 1 192 ? 2.145 13.530 22.996 1.00 83.25 192 GLY A C 1
ATOM 1563 O O . GLY A 1 192 ? 2.680 12.498 22.596 1.00 83.25 192 GLY A O 1
ATOM 1564 N N . ILE A 1 193 ? 0.944 13.543 23.579 1.00 86.75 193 ILE A N 1
ATOM 1565 C CA . ILE A 1 193 ? 0.096 12.356 23.734 1.00 86.75 193 ILE A CA 1
ATOM 1566 C C . ILE A 1 193 ? -1.192 12.597 22.955 1.00 86.75 193 ILE A C 1
ATOM 1568 O O . ILE A 1 193 ? -1.958 13.515 23.259 1.00 86.75 193 ILE A O 1
ATOM 1572 N N . PHE A 1 194 ? -1.414 11.769 21.940 1.00 89.56 194 PHE A N 1
ATOM 1573 C CA . PHE A 1 194 ? -2.537 11.883 21.018 1.00 89.56 194 PHE A CA 1
ATOM 1574 C C . PHE A 1 194 ? -3.392 10.621 21.066 1.00 89.56 194 PHE A C 1
ATOM 1576 O O . PHE A 1 194 ? -2.881 9.512 21.223 1.00 89.56 194 PHE A O 1
ATOM 1583 N N . GLU A 1 195 ? -4.699 10.790 20.902 1.00 90.00 195 GLU A N 1
ATOM 1584 C CA . GLU A 1 195 ? -5.650 9.687 20.827 1.00 90.00 195 GLU A CA 1
ATOM 1585 C C . GLU A 1 195 ? -5.951 9.380 19.354 1.00 90.00 195 GLU A C 1
ATOM 1587 O O . GLU A 1 195 ? -6.555 10.193 18.654 1.00 90.00 195 GLU A O 1
ATOM 1592 N N . MET A 1 196 ? -5.565 8.200 18.865 1.00 90.81 196 MET A N 1
ATOM 1593 C CA . MET A 1 196 ? -5.947 7.768 17.519 1.00 90.81 196 MET A CA 1
ATOM 1594 C C . MET A 1 196 ? -7.433 7.398 17.496 1.00 90.81 196 MET A C 1
ATOM 1596 O O . MET A 1 196 ? -7.851 6.446 18.154 1.00 90.81 196 MET A O 1
ATOM 1600 N N . LYS A 1 197 ? -8.240 8.097 16.689 1.00 89.81 197 LYS A N 1
ATOM 1601 C CA . LYS A 1 197 ? -9.681 7.811 16.534 1.00 89.81 197 LYS A CA 1
ATOM 1602 C C . LYS A 1 197 ? -9.950 6.565 15.670 1.00 89.81 197 LYS A C 1
ATOM 1604 O O . LYS A 1 197 ? -10.622 6.644 14.643 1.00 89.81 197 LYS A O 1
ATOM 1609 N N . ALA A 1 198 ? -9.440 5.409 16.098 1.00 86.62 198 ALA A N 1
ATOM 1610 C CA . ALA A 1 198 ? -9.617 4.113 15.435 1.00 86.62 198 ALA A CA 1
ATOM 1611 C C . ALA A 1 198 ? -11.069 3.602 15.501 1.00 86.62 198 ALA A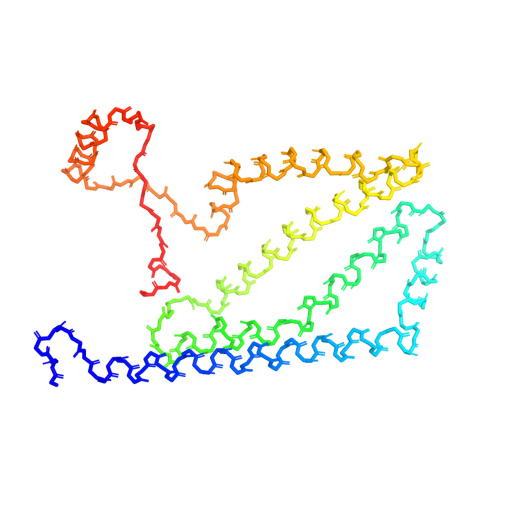 C 1
ATOM 1613 O O . ALA A 1 198 ? -11.564 3.045 14.522 1.00 86.62 198 ALA A O 1
ATOM 1614 N N . GLY A 1 199 ? -11.772 3.899 16.605 1.00 86.56 199 GLY A N 1
ATOM 1615 C CA . GLY A 1 199 ? -13.174 3.526 16.860 1.00 86.56 199 GLY A CA 1
ATOM 1616 C C . GLY A 1 199 ? -14.183 3.978 15.792 1.00 86.56 199 GLY A C 1
ATOM 1617 O O . GLY A 1 199 ? -15.285 3.447 15.687 1.00 86.56 199 GLY A O 1
ATOM 1618 N N . VAL A 1 200 ? -13.804 4.968 14.976 1.00 85.12 200 VAL A N 1
ATOM 1619 C CA . VAL A 1 200 ? -14.610 5.471 13.850 1.00 85.12 200 VAL A CA 1
ATOM 1620 C C . VAL A 1 200 ? -14.646 4.474 12.683 1.00 85.12 200 VAL A C 1
ATOM 1622 O O . VAL A 1 200 ? -15.527 4.563 11.831 1.00 85.12 200 VAL A O 1
ATOM 1625 N N . LYS A 1 201 ? -13.685 3.546 12.616 1.00 87.50 201 LYS A N 1
ATOM 1626 C CA . LYS A 1 201 ? -13.565 2.574 11.522 1.00 87.50 201 LYS A CA 1
ATOM 1627 C C . LYS A 1 201 ? -13.660 1.123 11.989 1.00 87.50 201 LYS A C 1
ATOM 1629 O O . LYS A 1 201 ? -14.208 0.295 11.263 1.00 87.50 201 LYS A O 1
ATOM 1634 N N . THR A 1 202 ? -13.140 0.820 13.175 1.00 86.06 202 THR A N 1
ATOM 1635 C CA . THR A 1 202 ? -13.120 -0.530 13.754 1.00 86.06 202 THR A CA 1
ATOM 1636 C C . THR A 1 202 ? -13.675 -0.511 15.171 1.00 86.06 202 THR A C 1
ATOM 1638 O O . THR A 1 202 ? -13.506 0.489 15.868 1.00 86.06 202 THR A O 1
ATOM 1641 N N . LYS A 1 203 ? -14.333 -1.594 15.585 1.00 82.44 203 LYS A N 1
ATOM 1642 C CA . LYS A 1 203 ? -14.703 -1.843 16.984 1.00 82.44 203 LYS A CA 1
ATOM 1643 C C . LYS A 1 203 ? -13.576 -2.523 17.746 1.00 82.44 203 LYS A C 1
ATOM 1645 O O . LYS A 1 203 ? -12.755 -3.202 17.088 1.00 82.44 203 LYS A O 1
#

Secondary structure (DSSP, 8-state):
-B-TTS-BHHHHHHHHHHHHHHHHHHHHHHHHHHHHHHHHHHTTHHHHHHHHHHHH-S-HHHHHHHHHHHHHHHHHHHHHHHHHIIIIIHHHHTT-B---HHHHHHHHHHHHHHHHHHHHHHHHHHHHHHHH-TTTHHHHHHHHHHHHHHHHHHHIIIIIHHHHS--PBP--HHHHHHHHHHHHHTT---S--B---GGGTB-

Radius of gyration: 23.1 Å; chains: 1; bounding box: 47×38×65 Å

Foldseek 3Di:
DQPPVRHDPVVVVLVVVLVVVLVVLVVVLVVQLVVVVVVCVVVVVLVVLLVVLCVVDVPPLSSQLSSLLVVLVVNLVSNVVSCCCSQPVSCVVSVFWLEDPVLVVQVSVLVSVVVSVVVSVLSSLLVVLCVPPVVCSVVVSVVVVVVVVVVCVVCCVPPVVVSNWDWAADPDPVVQVVVVVVCVVVVHDDPGHTDTVCVNTTD